Protein AF-A0A842Y4G4-F1 (afdb_monomer_lite)

Foldseek 3Di:
DPPPWDKDKFADQDALVVVVVVVVVVAPWDWDDDPHFIKIWGDDPVPFIWIWGDPDGRIIMITRDPVSVNQVVCCVVVVDPDDDDDQVVVQVPDDDAPDKDKDFDDPVNLVVQCVVPPDPAHSPLSNQFGMKIWGWHDDPQKIKIKIKTAGPWQVSLVSVLVVVVVVLVVVLVPFPDVLLNVQSVQWDWDGDIRMIMTMGIGGPVSVVVNVVRVCVVDPD

Secondary structure (DSSP, 8-state):
------EEEEESSS-HHHHHHHHHHHS-EEEEEETTEEEEEE--TTS---EEEEEETTEEEEESSHHHHHHHHHHHHTSSPPP-SHHHHHHHHSPP-SEEEEEE--HHHHHHHHHT--SS---GGGGGEEEEEEEEEEETTEEEEEEEEEESSHHHHHHHHHHHHHHHHHHHHH---HHHHHHHHT-EEEE-SSEEEEEEEE-HHHHHHHHHHHHHHS--

Radius of gyration: 21.44 Å; chains: 1; bounding box: 48×37×58 Å

Sequence (220 aa):
SIDQHSGYFIIGSFDSNALINKAIEDGNFEKARYQGYEYYLETSSFGSSQAIMEIDDGLVLLATSASVIEDVIDIQKGDKNSHSGELMDKYNALDSGIVKIAFEVPANVKEDIENSNSGPYNFESVNEIEIITYLFQKKSSAMTNTVNVYTSDSASAEDIADVIDGFLKIYKGMIPDENAKETIDKITIEQKGSTVTIKSSSTVQQIKDMSNSFSQMMPY

pLDDT: mean 86.21, std 10.83, range [36.25, 98.19]

Structure (mmCIF, N/CA/C/O backbone):
data_AF-A0A842Y4G4-F1
#
_entry.id   AF-A0A842Y4G4-F1
#
loop_
_atom_site.group_PDB
_atom_site.id
_atom_site.type_symbol
_atom_site.label_atom_id
_atom_site.label_alt_id
_atom_site.label_comp_id
_atom_site.label_asym_id
_atom_site.label_entity_id
_atom_site.label_seq_id
_atom_site.pdbx_PDB_ins_code
_atom_site.Cartn_x
_atom_site.Cartn_y
_atom_site.Cartn_z
_atom_site.occupancy
_atom_site.B_iso_or_equiv
_atom_site.auth_seq_id
_atom_site.auth_comp_id
_atom_site.auth_asym_id
_atom_site.auth_atom_id
_atom_site.pdbx_PDB_model_num
ATOM 1 N N . SER A 1 1 ? 22.062 -9.844 3.956 1.00 36.25 1 SER A N 1
ATOM 2 C CA . SER A 1 1 ? 21.956 -8.683 3.060 1.00 36.25 1 SER A CA 1
ATOM 3 C C . SER A 1 1 ? 20.859 -9.014 2.081 1.00 36.25 1 SER A C 1
ATOM 5 O O . SER A 1 1 ? 21.033 -9.972 1.342 1.00 36.25 1 SER A O 1
ATOM 7 N N . ILE A 1 2 ? 19.700 -8.364 2.164 1.00 36.75 2 ILE A N 1
ATOM 8 C CA . ILE A 1 2 ? 18.744 -8.422 1.055 1.00 36.75 2 ILE A CA 1
ATOM 9 C C . ILE A 1 2 ? 19.398 -7.560 -0.019 1.00 36.75 2 ILE A C 1
ATOM 11 O O . ILE A 1 2 ? 19.579 -6.364 0.212 1.00 36.75 2 ILE A O 1
ATOM 15 N N . ASP A 1 3 ? 19.842 -8.157 -1.123 1.00 47.91 3 ASP A N 1
ATOM 16 C CA . ASP A 1 3 ? 20.207 -7.371 -2.298 1.00 47.91 3 ASP A CA 1
ATOM 17 C C . ASP A 1 3 ? 18.984 -6.520 -2.638 1.00 47.91 3 ASP A C 1
ATOM 19 O O . ASP A 1 3 ? 17.922 -7.066 -2.937 1.00 47.91 3 ASP A O 1
ATOM 23 N N . GLN A 1 4 ? 19.093 -5.196 -2.493 1.00 56.44 4 GLN A N 1
ATOM 24 C CA . GLN A 1 4 ? 17.984 -4.270 -2.721 1.00 56.44 4 GLN A CA 1
ATOM 25 C C . GLN A 1 4 ? 17.671 -4.203 -4.224 1.00 56.44 4 GLN A C 1
ATOM 27 O O . GLN A 1 4 ? 18.063 -3.275 -4.927 1.00 56.44 4 GLN A O 1
ATOM 32 N N . HIS A 1 5 ? 16.971 -5.223 -4.712 1.00 75.88 5 HIS A N 1
ATOM 33 C CA . HIS A 1 5 ? 16.295 -5.256 -6.000 1.00 75.88 5 HIS A CA 1
ATOM 34 C C . HIS A 1 5 ? 14.900 -4.676 -5.798 1.00 75.88 5 HIS A C 1
ATOM 36 O O . HIS A 1 5 ? 14.012 -5.347 -5.273 1.00 75.88 5 HIS A O 1
ATOM 42 N N . SER A 1 6 ? 14.707 -3.413 -6.162 1.00 83.31 6 SER A N 1
ATOM 43 C CA . SER A 1 6 ? 13.400 -2.771 -6.089 1.00 83.31 6 SER A CA 1
ATOM 44 C C . SER A 1 6 ? 13.147 -1.904 -7.312 1.00 83.31 6 SER A C 1
ATOM 46 O O . SER A 1 6 ? 14.061 -1.427 -7.986 1.00 83.31 6 SER A O 1
ATOM 48 N N . GLY A 1 7 ? 11.867 -1.726 -7.613 1.00 86.31 7 GLY A N 1
ATOM 49 C CA . GLY A 1 7 ? 11.409 -0.870 -8.688 1.00 86.31 7 GLY A CA 1
ATOM 50 C C . GLY A 1 7 ? 10.079 -0.225 -8.335 1.00 86.31 7 GLY A C 1
ATOM 51 O O . GLY A 1 7 ? 9.313 -0.742 -7.522 1.00 86.31 7 GLY A O 1
ATOM 52 N N . TYR A 1 8 ? 9.823 0.919 -8.951 1.00 87.38 8 TYR A N 1
ATOM 53 C CA . TYR A 1 8 ? 8.630 1.726 -8.780 1.00 87.38 8 TYR A CA 1
ATOM 54 C C . TYR A 1 8 ? 8.006 1.957 -10.147 1.00 87.38 8 TYR A C 1
ATOM 56 O O . TYR A 1 8 ? 8.632 2.541 -11.032 1.00 87.38 8 TYR A O 1
ATOM 64 N N . PHE A 1 9 ? 6.758 1.526 -10.301 1.00 88.25 9 PHE A N 1
ATOM 65 C CA . PHE A 1 9 ? 5.948 1.892 -11.452 1.00 88.25 9 PHE A CA 1
ATOM 66 C C . PHE A 1 9 ? 5.266 3.228 -11.172 1.00 88.25 9 PHE A C 1
ATOM 68 O O . PHE A 1 9 ? 4.540 3.379 -10.188 1.00 88.25 9 PHE A O 1
ATOM 75 N N . ILE A 1 10 ? 5.498 4.195 -12.047 1.00 85.12 10 ILE A N 1
ATOM 76 C CA . ILE A 1 10 ? 4.864 5.505 -12.032 1.00 85.12 10 ILE A CA 1
ATOM 77 C C . ILE A 1 10 ? 3.816 5.507 -13.136 1.00 85.12 10 ILE A C 1
ATOM 79 O O . ILE A 1 10 ? 4.150 5.334 -14.306 1.00 85.12 10 ILE A O 1
ATOM 83 N N . ILE A 1 11 ? 2.557 5.704 -12.747 1.00 85.56 11 I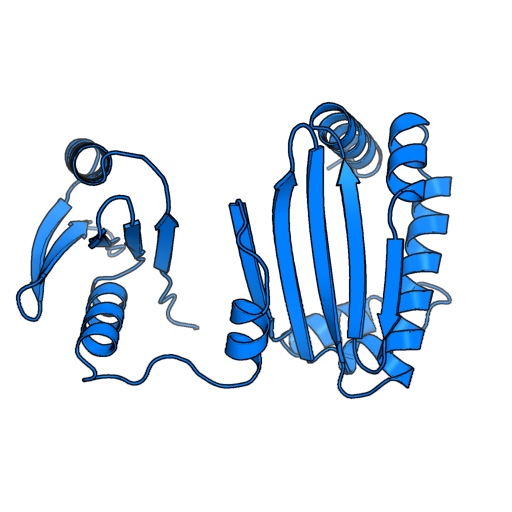LE A N 1
ATOM 84 C CA . ILE A 1 11 ? 1.403 5.721 -13.650 1.00 85.56 11 ILE A CA 1
ATOM 85 C C . ILE A 1 11 ? 0.768 7.106 -13.608 1.00 85.56 11 ILE A C 1
ATOM 87 O O . ILE A 1 11 ? 0.485 7.630 -12.527 1.00 85.56 11 ILE A O 1
ATOM 91 N N . GLY A 1 12 ? 0.501 7.699 -14.766 1.00 82.69 12 GLY A N 1
ATOM 92 C CA . GLY A 1 12 ? -0.186 8.982 -14.840 1.00 82.69 12 GLY A CA 1
ATOM 93 C C . GLY A 1 12 ? -0.505 9.425 -16.260 1.00 82.69 12 GLY A C 1
ATOM 94 O O . GLY A 1 12 ? -0.326 8.691 -17.218 1.00 82.69 12 GLY A O 1
ATOM 95 N N . SER A 1 13 ? -0.998 10.655 -16.386 1.00 86.56 13 SER A N 1
ATOM 96 C CA . SER A 1 13 ? -1.305 11.294 -17.673 1.00 86.56 13 SER A CA 1
ATOM 97 C C . SER A 1 13 ? -0.189 12.249 -18.120 1.00 86.56 13 SER A C 1
ATOM 99 O O . SER A 1 13 ? -0.472 13.328 -18.643 1.00 86.56 13 SER A O 1
ATOM 101 N N . PHE A 1 14 ? 1.059 11.932 -17.780 1.00 87.06 14 PHE A N 1
ATOM 102 C CA . PHE A 1 14 ? 2.230 12.734 -18.129 1.00 87.06 14 PHE A CA 1
ATOM 103 C C . PHE A 1 14 ? 2.869 12.214 -19.418 1.00 87.06 14 PHE A C 1
ATOM 105 O O . PHE A 1 14 ? 2.665 11.069 -19.799 1.00 87.06 14 PHE A O 1
ATOM 112 N N . ASP A 1 15 ? 3.673 13.058 -20.060 1.00 89.62 15 ASP A N 1
ATOM 113 C CA . ASP A 1 15 ? 4.516 12.642 -21.179 1.00 89.62 15 ASP A CA 1
ATOM 114 C C . ASP A 1 15 ? 5.729 11.871 -20.630 1.00 89.62 15 ASP A C 1
ATOM 116 O O . ASP A 1 15 ? 6.638 12.460 -20.032 1.00 89.62 15 ASP A O 1
ATOM 120 N N . SER A 1 16 ? 5.715 10.544 -20.793 1.00 90.31 16 SER A N 1
ATOM 121 C CA . SER A 1 16 ? 6.794 9.648 -20.360 1.00 90.31 16 SER A CA 1
ATOM 122 C C . SER A 1 16 ? 8.147 10.056 -20.942 1.00 90.31 16 SER A C 1
ATOM 124 O O . SER A 1 16 ? 9.149 10.058 -20.227 1.00 90.31 16 SER A O 1
ATOM 126 N N . ASN A 1 17 ? 8.183 10.474 -22.210 1.00 89.06 17 ASN A N 1
ATOM 127 C CA . ASN A 1 17 ? 9.416 10.875 -22.879 1.00 89.06 17 ASN A CA 1
ATOM 128 C C . ASN A 1 17 ? 9.966 12.168 -22.286 1.00 89.06 17 ASN A C 1
ATOM 130 O O . ASN A 1 17 ? 11.166 12.266 -22.043 1.00 89.06 17 ASN A O 1
ATOM 134 N N . ALA A 1 18 ? 9.111 13.151 -22.001 1.00 89.88 18 ALA A N 1
ATOM 135 C CA . ALA A 1 18 ? 9.534 14.371 -21.319 1.00 89.88 18 ALA A CA 1
ATOM 136 C C . ALA A 1 18 ? 10.116 14.083 -19.923 1.00 89.88 18 ALA A C 1
ATOM 138 O O . ALA A 1 18 ? 11.152 14.649 -19.570 1.00 89.88 18 ALA A O 1
ATOM 139 N N . LEU A 1 19 ? 9.492 13.188 -19.148 1.00 86.94 19 LEU A N 1
ATOM 140 C CA . LEU A 1 19 ? 9.982 12.792 -17.823 1.00 86.94 19 LEU A CA 1
ATOM 141 C C . LEU A 1 19 ? 11.351 12.104 -17.908 1.00 86.94 19 LEU A C 1
ATOM 143 O O . LEU A 1 19 ? 12.277 12.473 -17.186 1.00 86.94 19 LEU A O 1
ATOM 147 N N . ILE A 1 20 ? 11.482 11.125 -18.803 1.00 89.25 20 ILE A N 1
ATOM 148 C CA . ILE A 1 20 ? 12.717 10.361 -18.995 1.00 89.25 20 ILE A CA 1
ATOM 149 C C . ILE A 1 20 ? 13.834 11.266 -19.517 1.00 89.25 20 ILE A C 1
ATOM 151 O O . ILE A 1 20 ? 14.929 11.251 -18.965 1.00 89.25 20 ILE A O 1
ATOM 155 N N . ASN A 1 21 ? 13.556 12.108 -20.515 1.00 90.00 21 ASN A N 1
ATOM 156 C CA . ASN A 1 21 ? 14.533 13.066 -21.034 1.00 90.00 21 ASN A CA 1
ATOM 157 C C . ASN A 1 21 ? 15.020 14.007 -19.934 1.00 90.00 21 ASN A C 1
ATOM 159 O O . ASN A 1 21 ? 16.216 14.256 -19.839 1.00 90.00 21 ASN A O 1
ATOM 163 N N . LYS A 1 22 ? 14.122 14.470 -19.056 1.00 87.69 22 LYS A N 1
ATOM 164 C CA . LYS A 1 22 ? 14.514 15.315 -17.929 1.00 87.69 22 LYS A CA 1
ATOM 165 C C . LYS A 1 22 ? 15.427 14.581 -16.941 1.00 87.69 22 LYS A C 1
ATOM 167 O O . LYS A 1 22 ? 16.419 15.152 -16.500 1.00 87.69 22 LYS A O 1
ATOM 172 N N . ALA A 1 23 ? 15.127 13.320 -16.628 1.00 84.12 23 ALA A N 1
ATOM 173 C CA . ALA A 1 23 ? 15.977 12.491 -15.772 1.00 84.12 23 ALA A CA 1
ATOM 174 C C . ALA A 1 23 ? 17.365 12.241 -16.394 1.00 84.12 23 ALA A C 1
ATOM 176 O O . ALA A 1 23 ? 18.371 12.288 -15.692 1.00 84.12 23 ALA A O 1
ATOM 177 N N . ILE A 1 24 ? 17.421 12.031 -17.713 1.00 86.19 24 ILE A N 1
ATOM 178 C CA . ILE A 1 24 ? 18.670 11.860 -18.467 1.00 86.19 24 ILE A CA 1
ATOM 179 C C . ILE A 1 24 ? 19.473 13.163 -18.528 1.00 86.19 24 ILE A C 1
ATOM 181 O O . ILE A 1 24 ? 20.692 13.114 -18.462 1.00 86.19 24 ILE A O 1
ATOM 185 N N . GLU A 1 25 ? 18.828 14.323 -18.663 1.00 84.62 25 GLU A N 1
ATOM 186 C CA . GLU A 1 25 ? 19.519 15.621 -18.666 1.00 84.62 25 GLU A CA 1
ATOM 187 C C . GLU A 1 25 ? 20.169 15.942 -17.315 1.00 84.62 25 GLU A C 1
ATOM 189 O O . GLU A 1 25 ? 21.255 16.519 -17.273 1.00 84.62 25 GLU A O 1
ATOM 194 N N . ASP A 1 26 ? 19.500 15.583 -16.216 1.00 81.19 26 ASP A N 1
ATOM 195 C CA . ASP A 1 26 ? 19.952 15.889 -14.857 1.00 81.19 26 ASP A CA 1
ATOM 196 C C . ASP A 1 26 ? 20.937 14.843 -14.296 1.00 81.19 26 ASP A C 1
ATOM 198 O O . ASP A 1 26 ? 21.602 15.104 -13.290 1.00 81.19 26 ASP A O 1
ATOM 202 N N . GLY A 1 27 ? 21.042 13.670 -14.930 1.00 75.56 27 GLY A N 1
ATOM 203 C CA . GLY A 1 27 ? 21.867 12.545 -14.488 1.00 75.56 27 GLY A CA 1
ATOM 204 C C . GLY A 1 27 ? 22.844 12.038 -15.550 1.00 75.56 27 GLY A C 1
ATOM 205 O O . GLY A 1 27 ? 22.797 12.412 -16.715 1.00 75.56 27 GLY A O 1
ATOM 206 N N . ASN A 1 28 ? 23.745 11.137 -15.158 1.00 85.06 28 ASN A N 1
ATOM 207 C CA . ASN A 1 28 ? 24.621 10.450 -16.109 1.00 85.06 28 ASN A CA 1
ATOM 208 C C . ASN A 1 28 ? 23.966 9.134 -16.522 1.00 85.06 28 ASN A C 1
ATOM 210 O O . ASN A 1 28 ? 24.231 8.101 -15.918 1.00 85.06 28 ASN A O 1
ATOM 214 N N . PHE A 1 29 ? 23.085 9.173 -17.519 1.00 89.88 29 PHE A N 1
ATOM 215 C CA . PHE A 1 29 ? 22.416 7.978 -18.028 1.00 89.88 29 PHE A CA 1
ATOM 216 C C . PHE A 1 29 ? 22.964 7.556 -19.390 1.00 89.88 29 PHE A C 1
ATOM 218 O O . PHE A 1 29 ? 23.125 8.370 -20.299 1.00 89.88 29 PHE A O 1
ATOM 225 N N . GLU A 1 30 ? 23.179 6.255 -19.558 1.00 89.88 30 GLU A N 1
ATOM 226 C CA . GLU A 1 30 ? 23.502 5.637 -20.838 1.00 89.88 30 GLU A CA 1
ATOM 227 C C . GLU A 1 30 ? 22.339 4.781 -21.333 1.00 89.88 30 GLU A C 1
ATOM 229 O O . GLU A 1 30 ? 21.664 4.092 -20.567 1.00 89.88 30 GLU A O 1
ATOM 234 N N . LYS A 1 31 ? 22.097 4.820 -22.646 1.00 92.56 31 LYS A N 1
ATOM 235 C CA . LYS A 1 31 ? 21.071 3.990 -23.277 1.00 92.56 31 LYS A CA 1
ATOM 236 C C . LYS A 1 31 ? 21.552 2.541 -23.358 1.00 92.56 31 LYS A C 1
ATOM 238 O O . LYS A 1 31 ? 22.605 2.263 -23.929 1.00 92.56 31 LYS A O 1
ATOM 243 N N . ALA A 1 32 ? 20.724 1.626 -22.879 1.00 93.38 32 ALA A N 1
ATOM 244 C CA . ALA A 1 32 ? 20.912 0.188 -22.949 1.00 93.38 32 ALA A CA 1
ATOM 245 C C . ALA A 1 32 ? 19.720 -0.483 -23.650 1.00 93.38 32 ALA A C 1
ATOM 247 O O . ALA A 1 32 ? 18.682 0.134 -23.912 1.00 93.38 32 ALA A O 1
ATOM 248 N N . ARG A 1 33 ? 19.896 -1.755 -24.019 1.00 95.12 33 ARG A N 1
ATOM 249 C CA . ARG A 1 33 ? 18.874 -2.555 -24.697 1.00 95.12 33 ARG A CA 1
ATOM 250 C C . ARG A 1 33 ? 18.858 -3.979 -24.172 1.00 95.12 33 ARG A C 1
ATOM 252 O O . ARG A 1 33 ? 19.913 -4.596 -24.063 1.00 95.12 33 ARG A O 1
ATOM 259 N N . TYR A 1 34 ? 17.661 -4.514 -23.965 1.00 95.25 34 TYR A N 1
ATOM 260 C CA . TYR A 1 34 ? 17.440 -5.905 -23.579 1.00 95.25 34 TYR A CA 1
ATOM 261 C C . TYR A 1 34 ? 16.177 -6.442 -24.263 1.00 95.25 34 TYR A C 1
ATOM 263 O O . TYR A 1 34 ? 15.144 -5.778 -24.264 1.00 95.25 34 TYR A O 1
ATOM 271 N N . GLN A 1 35 ? 16.270 -7.606 -24.919 1.00 92.81 35 GLN A N 1
ATOM 272 C CA . GLN A 1 35 ? 15.147 -8.273 -25.615 1.00 92.81 35 GLN A CA 1
ATOM 273 C C . GLN A 1 35 ? 14.326 -7.364 -26.567 1.00 92.81 35 GLN A C 1
ATOM 275 O O . GLN A 1 35 ? 13.125 -7.554 -26.771 1.00 92.81 35 GLN A O 1
ATOM 280 N N . GLY A 1 36 ? 14.975 -6.361 -27.172 1.00 91.94 36 GLY A N 1
ATOM 281 C CA . GLY A 1 36 ? 14.343 -5.396 -28.081 1.00 91.94 36 GLY A CA 1
ATOM 282 C C . GLY A 1 36 ? 13.705 -4.173 -27.411 1.00 91.94 36 GLY A C 1
ATOM 283 O O . GLY A 1 36 ? 13.249 -3.287 -28.130 1.00 91.94 36 GLY A O 1
ATOM 284 N N . TYR A 1 37 ? 13.718 -4.086 -26.080 1.00 93.31 37 TYR A N 1
ATOM 285 C CA . TYR A 1 37 ? 13.325 -2.893 -25.329 1.00 93.31 37 TYR A CA 1
ATOM 286 C C . TYR A 1 37 ? 14.530 -1.997 -25.062 1.00 93.31 37 TYR A C 1
ATOM 288 O O . TYR A 1 37 ? 15.650 -2.481 -24.876 1.00 93.31 37 TYR A O 1
ATOM 296 N N . GLU A 1 38 ? 14.296 -0.687 -25.049 1.00 94.69 38 GLU A N 1
ATOM 297 C CA . GLU A 1 38 ? 15.286 0.313 -24.653 1.00 94.69 38 GLU A CA 1
ATOM 298 C C . GLU A 1 38 ? 15.034 0.745 -23.207 1.00 94.69 38 GLU A C 1
ATOM 300 O O . GLU A 1 38 ? 13.892 0.948 -22.804 1.00 94.69 38 GLU A O 1
ATOM 305 N N . TYR A 1 39 ? 16.106 0.927 -22.445 1.00 94.25 39 TYR A N 1
ATOM 306 C CA . TYR A 1 39 ? 16.066 1.530 -21.115 1.00 94.25 39 TYR A CA 1
ATOM 307 C C . TYR A 1 39 ? 17.323 2.375 -20.901 1.00 94.25 39 TYR A C 1
ATOM 309 O O . TYR A 1 39 ? 18.270 2.322 -21.68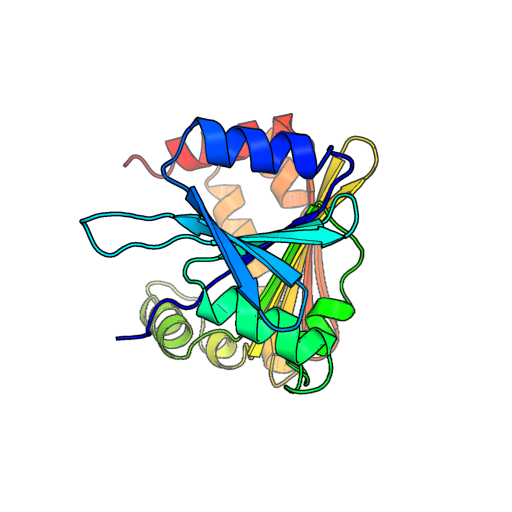9 1.00 94.25 39 TYR A O 1
ATOM 317 N N . TYR A 1 40 ? 17.329 3.176 -19.847 1.00 93.94 40 TYR A N 1
ATOM 318 C CA . TYR A 1 40 ? 18.424 4.073 -19.506 1.00 93.94 40 TYR A CA 1
ATOM 319 C C . TYR A 1 40 ? 19.017 3.655 -18.170 1.00 93.94 40 TYR A C 1
ATOM 321 O O . TYR A 1 40 ? 18.279 3.484 -17.205 1.00 93.94 40 TYR A O 1
ATOM 329 N N . LEU A 1 41 ? 20.334 3.480 -18.113 1.00 91.50 41 LEU A N 1
ATOM 330 C CA . LEU A 1 41 ? 21.062 3.058 -16.922 1.00 91.50 41 LEU A CA 1
ATOM 331 C C . LEU A 1 41 ? 21.959 4.192 -16.439 1.00 91.50 41 LEU A C 1
ATOM 333 O O . LEU A 1 41 ? 22.763 4.719 -17.205 1.00 91.50 41 LEU A O 1
ATOM 337 N N . GLU A 1 42 ? 21.841 4.546 -15.168 1.00 88.38 42 GLU A N 1
ATOM 338 C CA . GLU A 1 42 ? 22.718 5.505 -14.523 1.00 88.38 42 GLU A CA 1
ATOM 339 C C . GLU A 1 42 ? 24.125 4.911 -14.404 1.00 88.38 42 GLU A C 1
ATOM 341 O O . GLU A 1 42 ? 24.349 3.854 -13.796 1.00 88.38 42 GLU A O 1
ATOM 346 N N . THR A 1 43 ? 25.094 5.615 -14.973 1.00 79.69 43 THR A N 1
ATOM 347 C CA . THR A 1 43 ? 26.509 5.314 -14.836 1.00 79.69 43 THR A CA 1
ATOM 348 C C . THR A 1 43 ? 27.075 6.146 -13.691 1.00 79.69 43 THR A C 1
ATOM 350 O O . THR A 1 43 ? 27.344 7.342 -13.809 1.00 79.69 43 THR A O 1
ATOM 353 N N . SER A 1 44 ? 27.265 5.505 -12.535 1.00 70.38 44 SER A N 1
ATOM 354 C CA . SER A 1 44 ? 27.945 6.125 -11.399 1.00 70.38 44 SER A CA 1
ATOM 355 C C . SER A 1 44 ? 29.268 5.424 -11.101 1.00 70.38 44 SER A C 1
ATOM 357 O O . SER A 1 44 ? 29.360 4.199 -11.036 1.00 70.38 44 SER A O 1
ATOM 359 N N . SER A 1 45 ? 30.313 6.214 -10.847 1.00 59.69 45 SER A N 1
ATOM 360 C CA . SER A 1 45 ? 31.620 5.705 -10.399 1.00 59.69 45 SER A CA 1
ATOM 361 C C . SER A 1 45 ? 31.573 5.062 -9.005 1.00 59.69 45 SER A C 1
ATOM 363 O O . SER A 1 45 ? 32.569 4.497 -8.559 1.00 59.69 45 SER A O 1
ATOM 365 N N . PHE A 1 46 ? 30.441 5.181 -8.303 1.00 57.19 46 PHE A N 1
ATOM 366 C CA . PHE A 1 46 ? 30.247 4.760 -6.915 1.00 57.19 46 PHE A CA 1
ATOM 367 C C . PHE A 1 46 ? 29.348 3.520 -6.769 1.00 57.19 46 PHE A C 1
ATOM 369 O O . PHE A 1 46 ? 29.081 3.102 -5.647 1.00 57.19 46 PHE A O 1
ATOM 376 N N . GLY A 1 47 ? 28.937 2.893 -7.880 1.00 56.12 47 GLY A N 1
ATOM 377 C CA . GLY A 1 47 ? 28.327 1.557 -7.886 1.00 56.12 47 GLY A CA 1
ATOM 378 C C . GLY A 1 47 ? 26.814 1.502 -7.662 1.00 56.12 47 GLY A C 1
ATOM 379 O O . GLY A 1 47 ? 26.256 0.409 -7.667 1.00 56.12 47 GLY A O 1
ATOM 380 N N . SER A 1 48 ? 26.139 2.642 -7.508 1.00 60.00 48 SER A N 1
ATOM 381 C CA . SER A 1 48 ? 24.673 2.710 -7.544 1.00 60.00 48 SER A CA 1
ATOM 382 C C . SER A 1 48 ? 24.236 2.977 -8.983 1.00 60.00 48 SER A C 1
ATOM 384 O O . SER A 1 48 ? 24.530 4.050 -9.506 1.00 60.00 48 SER A O 1
ATOM 386 N N . SER A 1 49 ? 23.583 2.014 -9.631 1.00 75.25 49 SER A N 1
ATOM 387 C CA . SER A 1 49 ? 23.101 2.156 -11.010 1.00 75.25 49 SER A CA 1
ATOM 388 C C . SER A 1 49 ? 21.583 2.094 -11.038 1.00 75.25 49 SER A C 1
ATOM 390 O O . SER A 1 49 ? 21.009 1.012 -11.113 1.00 75.25 49 SER A O 1
ATOM 392 N N . GLN A 1 50 ? 20.927 3.251 -10.972 1.00 87.50 50 GLN A N 1
ATOM 393 C CA . GLN A 1 50 ? 19.485 3.335 -11.192 1.00 87.50 50 GLN A CA 1
ATOM 394 C C . GLN A 1 50 ? 19.163 3.065 -12.662 1.00 87.50 50 GLN A C 1
ATOM 396 O O . GLN A 1 50 ? 19.960 3.377 -13.541 1.00 87.50 50 GLN A O 1
ATOM 401 N N . ALA A 1 51 ? 17.996 2.506 -12.953 1.00 91.75 51 ALA A N 1
ATOM 402 C CA . ALA A 1 51 ? 17.546 2.279 -14.317 1.00 91.75 51 ALA A CA 1
ATOM 403 C C . ALA A 1 51 ? 16.141 2.843 -14.534 1.00 91.75 51 ALA A C 1
ATOM 405 O O . ALA A 1 51 ? 15.317 2.848 -13.622 1.00 91.75 51 ALA A O 1
ATOM 406 N N . ILE A 1 52 ? 15.872 3.332 -15.741 1.00 93.94 52 ILE A N 1
ATOM 407 C CA . ILE A 1 52 ? 14.595 3.940 -16.116 1.00 93.94 52 ILE A CA 1
ATOM 408 C C . ILE A 1 52 ? 14.136 3.362 -17.450 1.00 93.94 52 ILE A C 1
ATOM 410 O O . ILE A 1 52 ? 14.900 3.342 -18.416 1.00 93.94 52 ILE A O 1
ATOM 414 N N . MET A 1 53 ? 12.882 2.924 -17.523 1.00 94.44 53 MET A N 1
ATOM 415 C CA . MET A 1 53 ? 12.270 2.401 -18.743 1.00 94.44 53 MET A CA 1
ATOM 416 C C . MET A 1 53 ? 10.841 2.920 -18.896 1.00 94.44 53 MET A C 1
ATOM 418 O O . MET A 1 53 ? 10.060 2.886 -17.947 1.00 94.44 53 MET A O 1
ATOM 422 N N . GLU A 1 54 ? 10.483 3.354 -20.102 1.00 94.00 54 GLU A N 1
ATOM 423 C CA . GLU A 1 54 ? 9.079 3.492 -20.488 1.00 94.00 54 GLU A CA 1
ATOM 424 C C . GLU A 1 54 ? 8.531 2.108 -20.839 1.00 94.00 54 GLU A C 1
ATOM 426 O O . GLU A 1 54 ? 9.101 1.398 -21.669 1.00 94.00 54 GLU A O 1
ATOM 431 N N . ILE A 1 55 ? 7.441 1.717 -20.188 1.00 89.88 55 ILE A N 1
ATOM 432 C CA . ILE A 1 55 ? 6.779 0.433 -20.442 1.00 89.88 55 ILE A CA 1
ATOM 433 C C . ILE A 1 55 ? 5.590 0.632 -21.377 1.00 89.88 55 ILE A C 1
ATOM 435 O O . ILE A 1 55 ? 5.373 -0.190 -22.266 1.00 89.88 55 ILE A O 1
ATOM 439 N N . ASP A 1 56 ? 4.837 1.713 -21.168 1.00 88.00 56 ASP A N 1
ATOM 440 C CA . ASP A 1 56 ? 3.712 2.141 -21.999 1.00 88.00 56 ASP A CA 1
ATOM 441 C C . ASP A 1 56 ? 3.505 3.663 -21.851 1.00 88.00 56 ASP A C 1
ATOM 443 O O . ASP A 1 56 ? 4.131 4.302 -20.997 1.00 88.00 56 ASP A O 1
ATOM 447 N N . ASP A 1 57 ? 2.609 4.243 -22.650 1.00 87.50 57 ASP A N 1
ATOM 448 C CA . ASP A 1 57 ? 2.249 5.661 -22.559 1.00 87.50 57 ASP A CA 1
ATOM 449 C C . ASP A 1 57 ? 1.708 5.992 -21.156 1.00 87.50 57 ASP A C 1
ATOM 451 O O . ASP A 1 57 ? 0.732 5.407 -20.679 1.00 87.50 57 ASP A O 1
ATOM 455 N N . GLY A 1 58 ? 2.383 6.911 -20.461 1.00 86.81 58 GLY A N 1
ATOM 456 C CA . GLY A 1 58 ? 2.081 7.263 -19.073 1.00 86.81 58 GLY A CA 1
ATOM 457 C C . GLY A 1 58 ? 2.468 6.210 -18.021 1.00 86.81 58 GLY A C 1
ATOM 458 O O . GLY A 1 58 ? 2.067 6.359 -16.863 1.00 86.81 58 GLY A O 1
ATOM 459 N N . LEU A 1 59 ? 3.232 5.168 -18.383 1.00 90.25 59 LEU A N 1
ATOM 460 C CA . LEU A 1 59 ? 3.751 4.133 -17.480 1.00 90.25 59 LEU A CA 1
ATOM 461 C C . LEU A 1 59 ? 5.282 4.034 -17.568 1.00 90.25 59 LEU A C 1
ATOM 463 O O . LEU A 1 59 ? 5.849 3.503 -18.525 1.00 90.25 59 LEU A O 1
ATOM 467 N N . VAL A 1 60 ? 5.953 4.476 -16.505 1.00 93.19 60 VAL A N 1
ATOM 468 C CA . VAL A 1 60 ? 7.418 4.466 -16.390 1.00 93.19 60 VAL A CA 1
ATOM 469 C C . VAL A 1 60 ? 7.846 3.606 -15.206 1.00 93.19 60 VAL A C 1
ATOM 471 O O . VAL A 1 60 ? 7.267 3.696 -14.126 1.00 93.19 60 VAL A O 1
ATOM 474 N N . LEU A 1 61 ? 8.880 2.793 -15.389 1.00 93.44 61 LEU A N 1
ATOM 475 C CA . LEU A 1 61 ? 9.537 2.032 -14.333 1.00 93.44 61 LEU A CA 1
ATOM 476 C C . LEU A 1 61 ? 10.854 2.704 -13.945 1.00 93.44 61 LEU A C 1
ATOM 478 O O . LEU A 1 61 ? 11.732 2.877 -14.788 1.00 93.44 61 LEU A O 1
ATOM 482 N N . LEU A 1 62 ? 10.987 3.044 -12.663 1.00 91.81 62 LEU A N 1
ATOM 483 C CA . LEU A 1 62 ? 12.249 3.419 -12.026 1.00 91.81 62 LEU A CA 1
ATOM 484 C C . LEU A 1 62 ? 12.759 2.236 -11.211 1.00 91.81 62 LEU A C 1
ATOM 486 O O . LEU A 1 62 ? 12.033 1.727 -10.365 1.00 91.81 62 LEU A O 1
ATOM 490 N N . ALA A 1 63 ? 13.994 1.812 -11.418 1.00 91.25 63 ALA A N 1
ATOM 491 C CA . ALA A 1 63 ? 14.563 0.626 -10.798 1.00 91.25 63 ALA A CA 1
ATOM 492 C C . ALA A 1 63 ? 15.917 0.912 -10.147 1.00 91.25 63 ALA A C 1
ATOM 494 O O . ALA A 1 63 ? 16.657 1.793 -10.580 1.00 91.25 63 ALA A O 1
ATOM 495 N N . THR A 1 64 ? 16.267 0.139 -9.121 1.00 89.12 64 THR A N 1
ATOM 496 C CA . THR A 1 64 ? 17.575 0.225 -8.451 1.00 89.12 64 THR A CA 1
ATOM 497 C C . THR A 1 64 ? 18.707 -0.460 -9.216 1.00 89.12 64 THR A C 1
ATOM 499 O O . THR A 1 64 ? 19.860 -0.354 -8.800 1.00 89.12 64 THR A O 1
ATOM 502 N N . SER A 1 65 ? 18.392 -1.168 -10.305 1.00 89.00 65 SER A N 1
ATOM 503 C CA . SER A 1 65 ? 19.353 -1.874 -11.153 1.00 89.00 65 SER A CA 1
ATOM 504 C C . SER A 1 65 ? 18.775 -2.193 -12.535 1.00 89.00 65 SER A C 1
ATOM 506 O O . SER A 1 65 ? 17.558 -2.224 -12.733 1.00 89.00 65 SER A O 1
ATOM 508 N N . ALA A 1 66 ? 19.657 -2.516 -13.487 1.00 90.06 66 ALA A N 1
ATOM 509 C CA . ALA A 1 66 ? 19.260 -3.072 -14.782 1.00 90.06 66 ALA A CA 1
ATOM 510 C C . ALA A 1 66 ? 18.519 -4.415 -14.646 1.00 90.06 66 ALA A C 1
ATOM 512 O O . ALA A 1 66 ? 17.548 -4.643 -15.358 1.00 90.06 66 ALA A O 1
ATOM 513 N N . SER A 1 67 ? 18.916 -5.270 -13.695 1.00 90.62 67 SER A N 1
ATOM 514 C CA . SER A 1 67 ? 18.302 -6.592 -13.496 1.00 90.62 67 SER A CA 1
ATOM 515 C C . SER A 1 67 ? 16.805 -6.526 -13.183 1.00 90.62 67 SER A C 1
ATOM 517 O O . SER A 1 67 ? 16.056 -7.401 -13.598 1.00 90.62 67 SER A O 1
ATOM 519 N N . VAL A 1 68 ? 16.336 -5.475 -12.502 1.00 91.06 68 VAL A N 1
ATOM 520 C CA . VAL A 1 68 ? 14.897 -5.270 -12.255 1.00 91.06 68 VAL A CA 1
ATOM 521 C C . VAL A 1 68 ? 14.147 -4.945 -13.553 1.00 91.06 68 VAL A C 1
ATOM 523 O O . VAL A 1 68 ? 13.021 -5.399 -13.737 1.00 91.06 68 VAL A O 1
ATOM 526 N N . ILE A 1 69 ? 14.759 -4.182 -14.466 1.00 92.56 69 ILE A N 1
ATOM 527 C CA . ILE A 1 69 ? 14.178 -3.889 -15.785 1.00 92.56 69 ILE A CA 1
ATOM 528 C C . ILE A 1 69 ? 14.095 -5.172 -16.619 1.00 92.56 69 ILE A C 1
ATOM 530 O O . ILE A 1 69 ? 13.051 -5.468 -17.197 1.00 92.56 69 ILE A O 1
ATOM 534 N N . GLU A 1 70 ? 15.182 -5.942 -16.649 1.00 93.00 70 GLU A N 1
ATOM 535 C CA . GLU A 1 70 ? 15.264 -7.221 -17.363 1.00 93.00 70 GLU A CA 1
ATOM 536 C C . GLU A 1 70 ? 14.212 -8.211 -16.850 1.00 93.00 70 GLU A C 1
ATOM 538 O O . GLU A 1 70 ? 13.477 -8.785 -17.649 1.00 93.00 70 GLU A O 1
ATOM 543 N N . ASP A 1 71 ? 14.041 -8.312 -15.530 1.00 91.81 71 ASP A N 1
ATOM 544 C CA . ASP A 1 71 ? 13.007 -9.137 -14.904 1.00 91.81 71 ASP A CA 1
ATOM 545 C C . ASP A 1 71 ? 11.587 -8.749 -15.343 1.00 91.81 71 ASP A C 1
ATOM 547 O O . ASP A 1 71 ? 10.756 -9.619 -15.612 1.00 91.81 71 ASP A O 1
ATOM 551 N N . VAL A 1 72 ? 11.286 -7.449 -15.421 1.00 91.25 72 VAL A N 1
ATOM 552 C CA . VAL A 1 72 ? 9.974 -6.960 -15.876 1.00 91.25 72 VAL A CA 1
ATOM 553 C C . VAL A 1 72 ? 9.754 -7.280 -17.354 1.00 91.25 72 VAL A C 1
ATOM 555 O O . VAL A 1 72 ? 8.654 -7.691 -17.731 1.00 91.25 72 VAL A O 1
ATOM 558 N N . ILE A 1 73 ? 10.794 -7.156 -18.180 1.00 93.00 73 ILE A N 1
ATOM 559 C CA . ILE A 1 73 ? 10.749 -7.524 -19.598 1.00 93.00 73 ILE A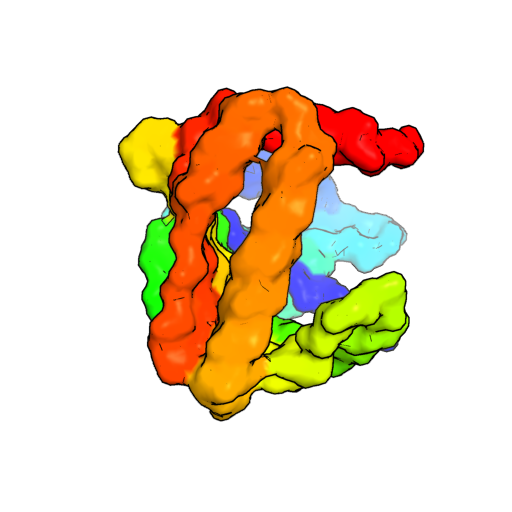 CA 1
ATOM 560 C C . ILE A 1 73 ? 10.528 -9.032 -19.766 1.00 93.00 73 ILE A C 1
ATOM 562 O O . ILE A 1 73 ? 9.659 -9.431 -20.544 1.00 93.00 73 ILE A O 1
ATOM 566 N N . ASP A 1 74 ? 11.259 -9.866 -19.026 1.00 93.56 74 ASP A N 1
ATOM 567 C CA . ASP A 1 74 ? 11.114 -11.322 -19.074 1.00 93.56 74 ASP A CA 1
ATOM 568 C C . ASP A 1 74 ? 9.700 -11.744 -18.642 1.00 93.56 74 ASP A C 1
ATOM 570 O O . ASP A 1 74 ? 9.094 -12.616 -19.267 1.00 93.56 74 ASP A O 1
ATOM 574 N N . ILE A 1 75 ? 9.116 -11.084 -17.631 1.00 90.62 75 ILE A N 1
ATOM 575 C CA . ILE A 1 75 ? 7.711 -11.297 -17.245 1.00 90.62 75 ILE A CA 1
ATOM 576 C C . ILE A 1 75 ? 6.762 -10.897 -18.382 1.00 90.62 75 ILE A C 1
ATOM 578 O O . ILE A 1 75 ? 5.855 -11.656 -18.723 1.00 90.62 75 ILE A O 1
ATOM 582 N N . GLN A 1 76 ? 6.967 -9.733 -19.005 1.00 88.31 76 GLN A N 1
ATOM 583 C CA . GLN A 1 76 ? 6.122 -9.254 -20.104 1.00 88.31 76 GLN A CA 1
ATOM 584 C C . GLN A 1 76 ? 6.183 -10.171 -21.336 1.00 88.31 76 GLN A C 1
ATOM 586 O O . GLN A 1 76 ? 5.186 -10.328 -22.044 1.00 88.31 76 GLN A O 1
ATOM 591 N N . LYS A 1 77 ? 7.340 -10.787 -21.599 1.00 90.31 77 LYS A N 1
ATOM 592 C CA . LYS A 1 77 ? 7.542 -11.748 -22.693 1.00 90.31 77 LYS A CA 1
ATOM 593 C C . LYS A 1 77 ? 7.049 -13.158 -22.371 1.00 90.31 77 LYS A C 1
ATOM 595 O O . LYS A 1 77 ? 6.882 -13.950 -23.295 1.00 90.31 77 LYS A O 1
ATOM 600 N N . GLY A 1 78 ? 6.764 -13.449 -21.102 1.00 89.75 78 GLY A N 1
ATOM 601 C CA . GLY A 1 78 ? 6.404 -14.786 -20.633 1.00 89.75 78 GLY A CA 1
ATOM 602 C C . GLY A 1 78 ? 7.607 -15.713 -20.432 1.00 89.75 78 GLY A C 1
ATOM 603 O O . GLY A 1 78 ? 7.417 -16.916 -20.265 1.00 89.75 78 GLY A O 1
ATOM 604 N N . ASP A 1 79 ? 8.824 -15.165 -20.429 1.00 91.75 79 ASP A N 1
ATOM 605 C CA . ASP A 1 79 ? 10.073 -15.885 -20.161 1.00 91.75 79 ASP A CA 1
ATOM 606 C C . ASP A 1 79 ? 10.302 -16.079 -18.648 1.00 91.75 79 ASP A C 1
ATOM 608 O O . ASP A 1 79 ? 11.001 -17.004 -18.226 1.00 91.75 79 ASP A O 1
ATOM 612 N N . LYS A 1 80 ? 9.656 -15.250 -17.817 1.00 89.12 80 LYS A N 1
ATOM 613 C CA . LYS A 1 80 ? 9.613 -15.369 -16.354 1.00 89.12 80 LYS A CA 1
ATOM 614 C C . LYS A 1 80 ? 8.169 -15.322 -15.855 1.00 89.12 80 LYS A C 1
ATOM 616 O O . LYS A 1 80 ? 7.323 -14.617 -16.397 1.00 89.12 80 LYS A O 1
ATOM 621 N N . ASN A 1 81 ? 7.875 -16.070 -14.794 1.00 84.50 81 ASN A N 1
ATOM 622 C CA . ASN A 1 81 ? 6.551 -16.031 -14.175 1.00 84.50 81 ASN A CA 1
ATOM 623 C C . ASN A 1 81 ? 6.366 -14.724 -13.399 1.00 84.50 81 ASN A C 1
ATOM 625 O O . ASN A 1 81 ? 7.226 -14.350 -12.599 1.00 84.50 81 ASN A O 1
ATOM 629 N N . SER A 1 82 ? 5.218 -14.071 -13.581 1.00 83.06 82 SER A N 1
ATOM 630 C CA . SER A 1 82 ? 4.801 -12.995 -12.688 1.00 83.06 82 SER A CA 1
ATOM 631 C C . SER A 1 82 ? 4.568 -13.532 -11.275 1.00 83.06 82 SER A C 1
ATOM 633 O O . SER A 1 82 ? 4.219 -14.703 -11.082 1.00 83.06 82 SER A O 1
ATOM 635 N N . HIS A 1 83 ? 4.678 -12.655 -10.277 1.00 78.94 83 HIS A N 1
ATOM 636 C CA . HIS A 1 83 ? 4.165 -12.976 -8.950 1.00 78.94 83 HIS A CA 1
ATOM 637 C C . HIS A 1 83 ? 2.670 -13.318 -9.037 1.00 78.94 83 HIS A C 1
ATOM 639 O O . HIS A 1 83 ? 1.905 -12.686 -9.766 1.00 78.94 83 HIS A O 1
ATOM 645 N N . SER A 1 84 ? 2.277 -14.361 -8.315 1.00 79.50 84 SER A N 1
ATOM 646 C CA . SER A 1 84 ? 0.915 -14.884 -8.229 1.00 79.50 84 SER A CA 1
ATOM 647 C C . SER A 1 84 ? 0.668 -15.394 -6.810 1.00 79.50 84 SER A C 1
ATOM 649 O O . SER A 1 84 ? 1.604 -15.474 -6.012 1.00 79.50 84 SER A O 1
ATOM 651 N N . GLY A 1 85 ? -0.583 -15.717 -6.491 1.00 88.44 85 GLY A N 1
ATOM 652 C CA . GLY A 1 85 ? -0.989 -16.153 -5.160 1.00 88.44 85 GLY A CA 1
ATOM 653 C C . GLY A 1 85 ? -1.678 -15.050 -4.371 1.00 88.44 85 GLY A C 1
ATOM 654 O O . GLY A 1 85 ? -1.977 -13.972 -4.890 1.00 88.44 85 GLY A O 1
ATOM 655 N N . GLU A 1 86 ? -1.925 -15.337 -3.097 1.00 90.88 86 GLU A N 1
ATOM 656 C CA . GLU A 1 86 ? -2.897 -14.589 -2.308 1.00 90.88 86 GLU A CA 1
ATOM 657 C C . GLU A 1 86 ? -2.568 -13.098 -2.177 1.00 90.88 86 GLU A C 1
ATOM 659 O O . GLU A 1 86 ? -3.458 -12.267 -2.351 1.00 90.88 86 GLU A O 1
ATOM 664 N N . LEU A 1 87 ? -1.299 -12.735 -1.961 1.00 91.00 87 LEU A N 1
ATOM 665 C CA . LEU A 1 87 ? -0.874 -11.334 -1.894 1.00 91.00 87 LEU A CA 1
ATOM 666 C C . LEU A 1 87 ? -1.257 -10.551 -3.160 1.00 91.00 87 LEU A C 1
ATOM 668 O O . LEU A 1 87 ? -1.798 -9.443 -3.079 1.00 91.00 87 LEU A O 1
ATOM 672 N N . MET A 1 88 ? -1.000 -11.137 -4.332 1.00 90.19 88 MET A N 1
ATOM 673 C CA . MET A 1 88 ? -1.314 -10.514 -5.616 1.00 90.19 88 MET A CA 1
ATOM 674 C C . MET A 1 88 ? -2.828 -10.474 -5.854 1.00 90.19 88 MET A C 1
ATOM 676 O O . MET A 1 88 ? -3.345 -9.473 -6.350 1.00 90.19 88 MET A O 1
ATOM 680 N N . ASP A 1 89 ? -3.557 -11.507 -5.431 1.00 93.38 89 ASP A N 1
ATOM 681 C CA . ASP A 1 89 ? -5.019 -11.532 -5.495 1.00 93.38 89 ASP A CA 1
ATOM 682 C C . ASP A 1 89 ? -5.633 -10.409 -4.642 1.00 93.38 89 ASP A C 1
ATOM 684 O O . ASP A 1 89 ? -6.501 -9.676 -5.124 1.00 93.38 89 ASP A O 1
ATOM 688 N N . LYS A 1 90 ? -5.144 -10.192 -3.408 1.00 94.88 90 LYS A N 1
ATOM 689 C CA . LYS A 1 90 ? -5.607 -9.077 -2.561 1.00 94.88 90 LYS A CA 1
ATOM 690 C C . LYS A 1 90 ? -5.237 -7.716 -3.150 1.00 94.88 90 LYS A C 1
ATOM 692 O O . LYS A 1 90 ? -6.056 -6.801 -3.108 1.00 94.88 90 LYS A O 1
ATOM 697 N N . TYR A 1 91 ? -4.034 -7.566 -3.712 1.00 93.00 91 TYR A N 1
ATOM 698 C CA . TYR A 1 91 ? -3.617 -6.329 -4.382 1.00 93.00 91 TYR A CA 1
ATOM 699 C C . TYR A 1 91 ? -4.516 -5.993 -5.581 1.00 93.00 91 TYR A C 1
ATOM 701 O O . TYR A 1 91 ? -4.942 -4.845 -5.760 1.00 93.00 91 TYR A O 1
ATOM 709 N N . ASN A 1 92 ? -4.830 -6.995 -6.403 1.00 91.31 92 ASN A N 1
ATOM 710 C CA . ASN A 1 92 ? -5.668 -6.836 -7.588 1.00 91.31 92 ASN A CA 1
ATOM 711 C C . ASN A 1 92 ? -7.141 -6.595 -7.238 1.00 91.31 92 ASN A C 1
ATOM 713 O O . ASN A 1 92 ? -7.823 -5.895 -7.981 1.00 91.31 92 ASN A O 1
ATOM 717 N N . ALA A 1 93 ? -7.612 -7.099 -6.094 1.00 93.81 93 ALA A N 1
ATOM 718 C CA . ALA A 1 93 ? -8.960 -6.840 -5.588 1.00 93.81 93 ALA A CA 1
ATOM 719 C C . ALA A 1 93 ? -9.181 -5.390 -5.110 1.00 93.81 93 ALA A C 1
ATOM 721 O O . ALA A 1 93 ? -10.326 -4.967 -4.964 1.00 93.81 93 ALA A O 1
ATOM 722 N N . LEU A 1 94 ? -8.115 -4.617 -4.864 1.00 93.88 94 LEU A N 1
ATOM 723 C CA . LEU A 1 94 ? -8.237 -3.192 -4.552 1.00 93.88 94 LEU A CA 1
ATOM 724 C C . LEU A 1 94 ? -8.689 -2.397 -5.785 1.00 93.88 94 LEU A C 1
ATOM 726 O O . LEU A 1 94 ? -8.088 -2.510 -6.859 1.00 93.88 94 LEU A O 1
ATOM 730 N N . ASP A 1 95 ? -9.648 -1.491 -5.588 1.00 91.81 95 ASP A N 1
ATOM 731 C CA . ASP A 1 95 ? -10.043 -0.500 -6.593 1.00 91.81 95 ASP A CA 1
ATOM 732 C C . ASP A 1 95 ? -8.844 0.334 -7.093 1.00 91.81 95 ASP A C 1
ATOM 734 O O . ASP A 1 95 ? -7.807 0.459 -6.436 1.00 91.81 95 ASP A O 1
ATOM 738 N N . SER A 1 96 ? -9.000 0.980 -8.251 1.00 87.75 96 SER A N 1
ATOM 739 C CA . SER A 1 96 ? -8.018 1.938 -8.773 1.00 87.75 96 SER A CA 1
ATOM 740 C C . SER A 1 96 ? -7.823 3.115 -7.814 1.00 87.75 96 SER A C 1
ATOM 742 O O . SER A 1 96 ? -8.794 3.727 -7.372 1.00 87.75 96 SER A O 1
ATOM 744 N N . GLY A 1 97 ? -6.579 3.484 -7.518 1.00 86.00 97 GLY A N 1
ATOM 745 C CA . GLY A 1 97 ? -6.274 4.587 -6.609 1.00 86.00 97 GLY A CA 1
ATOM 746 C C . GLY A 1 97 ? -4.975 5.298 -6.937 1.00 86.00 97 GLY A C 1
ATOM 747 O O . GLY A 1 97 ? -4.272 4.923 -7.867 1.00 86.00 97 GLY A O 1
ATOM 748 N N . ILE A 1 98 ? -4.688 6.345 -6.166 1.00 86.56 98 ILE A N 1
ATOM 749 C CA . ILE A 1 98 ? -3.440 7.111 -6.263 1.00 86.56 98 ILE A CA 1
ATOM 750 C C . ILE A 1 98 ? -2.288 6.264 -5.730 1.00 86.56 98 ILE A C 1
ATOM 752 O O . ILE A 1 98 ? -1.219 6.226 -6.325 1.00 86.56 98 ILE A O 1
ATOM 756 N N . VAL A 1 99 ? -2.521 5.583 -4.608 1.00 88.19 99 VAL A N 1
ATOM 757 C CA . VAL A 1 99 ? -1.564 4.650 -4.016 1.00 88.19 99 VAL A CA 1
ATOM 758 C C . VAL A 1 99 ? -2.287 3.344 -3.731 1.00 88.19 99 VAL A C 1
ATOM 760 O O . VAL A 1 99 ? -3.356 3.343 -3.119 1.00 88.19 99 VAL A O 1
ATOM 763 N N . LYS A 1 100 ? -1.688 2.241 -4.176 1.00 92.06 100 LYS A N 1
ATOM 764 C CA . LYS A 1 100 ? -2.084 0.873 -3.850 1.00 92.06 100 LYS A CA 1
ATOM 765 C C . LYS A 1 100 ? -0.869 0.157 -3.294 1.00 92.06 100 LYS A C 1
ATOM 767 O O . LYS A 1 100 ? 0.172 0.137 -3.945 1.00 92.06 100 LYS A O 1
ATOM 772 N N . ILE A 1 101 ? -1.003 -0.435 -2.120 1.00 91.06 101 ILE A N 1
ATOM 773 C CA . ILE A 1 101 ? 0.056 -1.207 -1.479 1.00 91.06 101 ILE A CA 1
ATOM 774 C C . ILE A 1 101 ? -0.556 -2.516 -0.989 1.00 91.06 101 ILE A C 1
ATOM 776 O O . ILE A 1 101 ? -1.675 -2.534 -0.479 1.00 91.06 101 ILE A O 1
ATOM 780 N N . ALA A 1 102 ? 0.186 -3.605 -1.138 1.00 93.62 102 ALA A N 1
ATOM 781 C CA . ALA A 1 102 ? -0.074 -4.867 -0.468 1.00 93.62 102 ALA A CA 1
ATOM 782 C C . ALA A 1 102 ? 1.265 -5.424 0.010 1.00 93.62 102 ALA A C 1
ATOM 784 O O . ALA A 1 102 ? 2.242 -5.378 -0.738 1.00 93.62 102 ALA A O 1
ATOM 785 N N . PHE A 1 103 ? 1.319 -5.925 1.237 1.00 90.38 103 PHE A N 1
ATOM 786 C CA . PHE A 1 103 ? 2.502 -6.597 1.759 1.00 90.38 103 PHE A CA 1
ATOM 787 C C . PHE A 1 103 ? 2.114 -7.691 2.746 1.00 90.38 103 PHE A C 1
ATOM 789 O O . PHE A 1 103 ? 1.096 -7.596 3.434 1.00 90.38 103 PHE A O 1
ATOM 796 N N . GLU A 1 104 ? 2.956 -8.714 2.813 1.00 91.44 104 GLU A N 1
ATOM 797 C CA . GLU A 1 104 ? 2.943 -9.696 3.892 1.00 91.44 104 GLU A CA 1
ATOM 798 C C . GLU A 1 104 ? 3.655 -9.100 5.102 1.00 91.44 104 GLU A C 1
ATOM 800 O O . GLU A 1 104 ? 4.695 -8.450 4.955 1.00 91.44 104 GLU A O 1
ATOM 805 N N . VAL A 1 105 ? 3.096 -9.289 6.296 1.00 85.81 105 VAL A N 1
ATOM 806 C CA . VAL A 1 105 ? 3.702 -8.748 7.517 1.00 85.81 105 VAL A CA 1
ATOM 807 C C . VAL A 1 105 ? 4.862 -9.653 7.942 1.00 85.81 105 VAL A C 1
ATOM 809 O O . VAL A 1 105 ? 4.623 -10.811 8.297 1.00 85.81 105 VAL A O 1
ATOM 812 N N . PRO A 1 106 ? 6.115 -9.161 7.943 1.00 82.94 106 PRO A N 1
ATOM 813 C CA . PRO A 1 106 ? 7.262 -9.975 8.327 1.00 82.94 106 PRO A CA 1
ATOM 814 C C . PRO A 1 106 ? 7.188 -10.409 9.794 1.00 82.94 106 PRO A C 1
ATOM 816 O O . PRO A 1 106 ? 6.758 -9.635 10.649 1.00 82.94 106 PRO A O 1
ATOM 819 N N . ALA A 1 107 ? 7.682 -11.612 10.104 1.00 83.50 107 ALA A N 1
ATOM 820 C CA . ALA A 1 107 ? 7.667 -12.157 11.465 1.00 83.50 107 ALA A CA 1
ATOM 821 C C . ALA A 1 107 ? 8.334 -11.228 12.494 1.00 83.50 107 ALA A C 1
ATOM 823 O O . ALA A 1 107 ? 7.785 -11.018 13.567 1.00 83.50 107 ALA A O 1
ATOM 824 N N . ASN A 1 108 ? 9.450 -10.583 12.139 1.00 82.50 108 ASN A N 1
ATOM 825 C CA . ASN A 1 108 ? 10.134 -9.652 13.039 1.00 82.50 108 ASN A CA 1
ATOM 826 C C . ASN A 1 108 ? 9.277 -8.424 13.394 1.00 82.50 108 ASN A C 1
ATOM 828 O O . ASN A 1 108 ? 9.371 -7.921 14.503 1.00 82.50 108 ASN A O 1
ATOM 832 N N . VAL A 1 109 ? 8.424 -7.951 12.476 1.00 80.38 109 VAL A N 1
ATOM 833 C CA . VAL A 1 109 ? 7.507 -6.835 12.762 1.00 80.38 109 VAL A CA 1
ATOM 834 C C . VAL A 1 109 ? 6.417 -7.281 13.732 1.00 80.38 109 VAL A C 1
ATOM 836 O O . VAL A 1 109 ? 6.046 -6.522 14.622 1.00 80.38 109 VAL A O 1
ATOM 839 N N . LYS A 1 110 ? 5.919 -8.514 13.581 1.00 82.25 110 LYS A N 1
ATOM 840 C CA . LYS A 1 110 ? 4.942 -9.096 14.509 1.00 82.25 110 LYS A CA 1
ATOM 841 C C . LYS A 1 110 ? 5.546 -9.236 15.906 1.00 82.25 110 LYS A C 1
ATOM 843 O O . LYS A 1 110 ? 4.973 -8.720 16.857 1.00 82.25 110 LYS A O 1
ATOM 848 N N . GLU A 1 111 ? 6.748 -9.806 15.996 1.00 82.06 111 GLU A N 1
ATOM 849 C CA . GLU A 1 111 ? 7.502 -9.933 17.248 1.00 82.06 111 GLU A CA 1
ATOM 850 C C . GLU A 1 111 ? 7.740 -8.572 17.920 1.00 82.06 111 GLU A C 1
ATOM 852 O O . GLU A 1 111 ? 7.577 -8.449 19.132 1.00 82.06 111 GLU A O 1
ATOM 857 N N . ASP A 1 112 ? 8.095 -7.530 17.163 1.00 82.19 112 ASP A N 1
ATOM 858 C CA . ASP A 1 112 ? 8.286 -6.184 17.716 1.00 82.19 112 ASP A CA 1
ATOM 859 C C . ASP A 1 112 ? 6.983 -5.619 18.310 1.00 82.19 112 ASP A C 1
ATOM 861 O O . ASP A 1 112 ? 7.002 -5.026 19.392 1.00 82.19 112 ASP A O 1
ATOM 865 N N . ILE A 1 113 ? 5.842 -5.823 17.640 1.00 76.31 113 ILE A N 1
ATOM 866 C CA . ILE A 1 113 ? 4.532 -5.372 18.132 1.00 76.31 113 ILE A CA 1
ATOM 867 C C . ILE A 1 113 ? 4.139 -6.149 19.392 1.00 76.31 113 ILE A C 1
ATOM 869 O O . ILE A 1 113 ? 3.739 -5.537 20.383 1.00 76.31 113 ILE A O 1
ATOM 873 N N . GLU A 1 114 ? 4.317 -7.466 19.407 1.00 74.75 114 GLU A N 1
ATOM 874 C CA . GLU A 1 114 ? 4.049 -8.286 20.590 1.00 74.75 114 GLU A CA 1
ATOM 875 C C . GLU A 1 114 ? 4.940 -7.920 21.775 1.00 74.75 114 GLU A C 1
ATOM 877 O O . GLU A 1 114 ? 4.476 -7.856 22.908 1.00 74.75 114 GLU A O 1
ATOM 882 N N . ASN A 1 115 ? 6.218 -7.630 21.537 1.00 75.69 115 ASN A N 1
ATOM 883 C CA . ASN A 1 115 ? 7.152 -7.251 22.596 1.00 75.69 115 ASN A CA 1
ATOM 884 C C . ASN A 1 115 ? 6.980 -5.797 23.054 1.00 75.69 115 ASN A C 1
ATOM 886 O O . ASN A 1 115 ? 7.459 -5.427 24.127 1.00 75.69 115 ASN A O 1
ATOM 890 N N . SER A 1 116 ? 6.265 -4.971 22.285 1.00 69.38 116 SER A N 1
ATOM 891 C CA . SER A 1 116 ? 5.916 -3.600 22.674 1.00 69.38 116 SER A CA 1
ATOM 892 C C . SER A 1 116 ? 4.860 -3.533 23.789 1.00 69.38 116 SER A C 1
ATOM 894 O O . SER A 1 116 ? 4.505 -2.437 24.242 1.00 69.38 116 SER A O 1
ATOM 896 N N . ASN A 1 117 ? 4.388 -4.697 24.261 1.00 60.09 117 ASN A N 1
ATOM 897 C CA . ASN A 1 117 ? 3.314 -4.854 25.229 1.00 60.09 117 ASN A CA 1
ATOM 898 C C . ASN A 1 117 ? 3.657 -4.221 26.589 1.00 60.09 117 ASN A C 1
ATOM 900 O O . ASN A 1 117 ? 4.224 -4.830 27.494 1.00 60.09 117 ASN A O 1
ATOM 904 N N . SER A 1 118 ? 3.320 -2.941 26.708 1.00 56.16 118 SER A N 1
ATOM 905 C CA . SER A 1 118 ? 3.593 -2.078 27.860 1.00 56.16 118 SER A CA 1
ATOM 906 C C . SER A 1 118 ? 2.301 -1.584 28.529 1.00 56.16 118 SER A C 1
ATOM 908 O O . SER A 1 118 ? 2.343 -0.720 29.405 1.00 56.16 118 SER A O 1
ATOM 910 N N . GLY A 1 119 ? 1.147 -2.148 28.150 1.00 63.88 119 GLY A N 1
ATOM 911 C CA . GLY A 1 119 ? -0.183 -1.767 28.632 1.00 63.88 119 GLY A CA 1
ATOM 912 C C . GLY A 1 119 ? -1.124 -2.963 28.850 1.00 63.88 119 GLY A C 1
ATOM 913 O O . GLY A 1 119 ? -0.705 -4.107 28.735 1.00 63.88 119 GLY A O 1
ATOM 914 N N . PRO A 1 120 ? -2.407 -2.725 29.181 1.00 61.84 120 PRO A N 1
ATOM 915 C CA . PRO A 1 120 ? -3.388 -3.778 29.477 1.00 61.84 120 PRO A CA 1
ATOM 916 C C . PRO A 1 120 ? -3.986 -4.454 28.226 1.00 61.84 120 PRO A C 1
ATOM 918 O O . PRO A 1 120 ? -5.014 -5.119 28.333 1.00 61.84 120 PRO A O 1
ATOM 921 N N . TYR A 1 121 ? -3.404 -4.240 27.045 1.00 66.12 121 TYR A N 1
ATOM 922 C CA . TYR A 1 121 ? -3.941 -4.713 25.768 1.00 66.12 121 TYR A CA 1
ATOM 923 C C . TYR A 1 121 ? -3.282 -6.035 25.375 1.00 66.12 121 TYR A C 1
ATOM 925 O O . TYR A 1 121 ? -2.078 -6.201 25.545 1.00 66.12 121 TYR A O 1
ATOM 933 N N . ASN A 1 122 ? -4.064 -6.983 24.860 1.00 69.88 122 ASN A N 1
ATOM 934 C CA . ASN A 1 122 ? -3.507 -8.200 24.282 1.00 69.88 122 ASN A CA 1
ATOM 935 C C . ASN A 1 122 ? -3.215 -7.962 22.794 1.00 69.88 122 ASN A C 1
ATOM 937 O O . ASN A 1 122 ? -4.125 -7.608 22.050 1.00 69.88 122 ASN A O 1
ATOM 941 N N . PHE A 1 123 ? -1.960 -8.147 22.381 1.00 77.94 123 PHE A N 1
ATOM 942 C CA . PHE A 1 123 ? -1.522 -8.025 20.987 1.00 77.94 123 PHE A CA 1
ATOM 943 C C . PHE A 1 123 ? -1.197 -9.380 20.342 1.00 77.94 123 PHE A C 1
ATOM 945 O O . PHE A 1 123 ? -0.722 -9.395 19.213 1.00 77.94 123 PHE A O 1
ATOM 952 N N . GLU A 1 124 ? -1.481 -10.507 21.007 1.00 82.44 124 GLU A N 1
ATOM 953 C CA . GLU A 1 124 ? -1.246 -11.858 20.463 1.00 82.44 124 GLU A CA 1
ATOM 954 C C . GLU A 1 124 ? -1.917 -12.066 19.093 1.00 82.44 124 GLU A C 1
ATOM 956 O O . GLU A 1 124 ? -1.363 -12.718 18.213 1.00 82.44 124 GLU A O 1
ATOM 961 N N . SER A 1 125 ? -3.082 -11.451 18.861 1.00 85.12 125 SER A N 1
ATOM 962 C CA . SER A 1 125 ? -3.800 -11.536 17.582 1.00 85.12 125 SER A CA 1
ATOM 963 C C . SER A 1 125 ? -3.040 -10.915 16.400 1.00 85.12 125 SER A C 1
ATOM 965 O O . SER A 1 125 ? -3.331 -11.236 15.250 1.00 85.12 125 SER A O 1
ATOM 967 N N . VAL A 1 126 ? -2.025 -10.076 16.644 1.00 84.88 126 VAL A N 1
ATOM 968 C CA . VAL A 1 126 ? -1.166 -9.497 15.594 1.00 84.88 126 VAL A CA 1
ATOM 969 C C . VAL A 1 126 ? -0.337 -10.572 14.888 1.00 84.88 126 VAL A C 1
ATOM 971 O O . VAL A 1 126 ? -0.044 -10.431 13.696 1.00 84.88 126 VAL A O 1
ATOM 974 N N . ASN A 1 127 ? -0.006 -11.672 15.574 1.00 87.31 127 ASN A N 1
ATOM 975 C CA . ASN A 1 127 ? 0.714 -12.784 14.956 1.00 87.31 127 ASN A CA 1
ATOM 976 C C . ASN A 1 127 ? -0.062 -13.430 13.809 1.00 87.31 127 ASN A C 1
ATOM 978 O O . ASN A 1 127 ? 0.539 -13.911 12.843 1.00 87.31 127 ASN A O 1
ATOM 982 N N . GLU A 1 128 ? -1.383 -13.345 13.873 1.00 92.62 128 GLU A N 1
ATOM 983 C CA . GLU A 1 128 ? -2.295 -13.930 12.902 1.00 92.62 128 GLU A CA 1
ATOM 984 C C . GLU A 1 128 ? -2.501 -13.043 11.669 1.00 92.62 128 GLU A C 1
ATOM 986 O O . GLU A 1 128 ? -3.175 -13.459 10.734 1.00 92.62 128 GLU A O 1
ATOM 991 N N . ILE A 1 129 ? -1.913 -11.838 11.614 1.00 93.06 129 ILE A N 1
ATOM 992 C CA . ILE A 1 129 ? -1.978 -10.972 10.427 1.00 93.06 129 ILE A CA 1
ATOM 993 C C . ILE A 1 129 ? -1.114 -11.554 9.312 1.00 93.06 129 ILE A C 1
ATOM 995 O O . ILE A 1 129 ? 0.105 -11.631 9.430 1.00 93.06 129 ILE A O 1
ATOM 999 N N . GLU A 1 130 ? -1.711 -11.891 8.182 1.00 93.62 130 GLU A N 1
ATOM 1000 C CA . GLU A 1 130 ? -0.989 -12.441 7.036 1.00 93.62 130 GLU A CA 1
ATOM 1001 C C . GLU A 1 130 ? -0.612 -11.330 6.059 1.00 93.62 130 GLU A C 1
ATOM 1003 O O . GLU A 1 130 ? 0.560 -11.133 5.735 1.00 93.62 130 GLU A O 1
ATOM 1008 N N . ILE A 1 131 ? -1.612 -10.558 5.632 1.00 95.31 131 ILE A N 1
ATOM 1009 C CA . ILE A 1 131 ? -1.477 -9.546 4.587 1.00 95.31 131 ILE A CA 1
ATOM 1010 C C . ILE A 1 131 ? -2.128 -8.250 5.052 1.00 95.31 131 ILE A C 1
ATOM 1012 O O . ILE A 1 131 ? -3.236 -8.239 5.593 1.00 95.31 131 ILE A O 1
ATOM 1016 N N . ILE A 1 132 ? -1.473 -7.133 4.754 1.00 95.88 132 ILE A N 1
ATOM 1017 C CA . ILE A 1 132 ? -2.071 -5.806 4.852 1.00 95.88 132 ILE A CA 1
ATOM 1018 C C . ILE A 1 132 ? -2.143 -5.208 3.455 1.00 95.88 132 ILE A C 1
ATOM 1020 O O . ILE A 1 132 ? -1.170 -5.189 2.701 1.00 95.88 132 ILE A O 1
ATOM 1024 N N . THR A 1 133 ? -3.316 -4.683 3.118 1.00 96.81 133 THR A N 1
ATOM 1025 C CA . THR A 1 133 ? -3.508 -3.865 1.920 1.00 96.81 133 THR A CA 1
ATOM 1026 C C . THR A 1 133 ? -3.857 -2.442 2.302 1.00 96.81 133 THR A C 1
ATOM 1028 O O . THR A 1 133 ? -4.577 -2.211 3.272 1.00 96.81 133 THR A O 1
ATOM 1031 N N . TYR A 1 134 ? -3.376 -1.492 1.512 1.00 95.88 134 TYR A N 1
ATOM 1032 C CA . TYR A 1 134 ? -3.671 -0.079 1.660 1.00 95.88 134 TYR A CA 1
ATOM 1033 C C . TYR A 1 134 ? -4.030 0.529 0.310 1.00 95.88 134 TYR A C 1
ATOM 1035 O O . TYR A 1 134 ? -3.350 0.326 -0.698 1.00 95.88 134 TYR A O 1
ATOM 1043 N N . LEU A 1 135 ? -5.109 1.300 0.309 1.00 95.75 135 LEU A N 1
ATOM 1044 C CA . LEU A 1 135 ? -5.620 2.010 -0.845 1.00 95.75 135 LEU A CA 1
ATOM 1045 C C . LEU A 1 135 ? -5.872 3.467 -0.470 1.00 95.75 135 LEU A C 1
ATOM 1047 O O . LEU A 1 135 ? -6.684 3.768 0.406 1.00 95.75 135 LEU A O 1
ATOM 1051 N N . PHE A 1 136 ? -5.206 4.366 -1.187 1.00 92.25 136 PHE A N 1
ATOM 1052 C CA . PHE A 1 136 ? -5.418 5.802 -1.105 1.00 92.25 136 PHE A CA 1
ATOM 1053 C C . PHE A 1 136 ? -6.039 6.311 -2.397 1.00 92.25 136 PHE A C 1
ATOM 1055 O O . PHE A 1 136 ? -5.486 6.141 -3.486 1.00 92.25 136 PHE A O 1
ATOM 1062 N N . GLN A 1 137 ? -7.190 6.962 -2.288 1.00 92.25 137 GLN A N 1
ATOM 1063 C CA . GLN A 1 137 ? -7.933 7.466 -3.437 1.00 92.25 137 GLN A CA 1
ATOM 1064 C C . GLN A 1 137 ? -8.371 8.902 -3.199 1.00 92.25 137 GLN A C 1
ATOM 1066 O O . GLN A 1 137 ? -8.647 9.314 -2.075 1.00 92.25 137 GLN A O 1
ATOM 1071 N N . LYS A 1 138 ? -8.523 9.650 -4.289 1.00 88.88 138 LYS A N 1
ATOM 1072 C CA . LYS A 1 138 ? -9.279 10.898 -4.286 1.00 88.88 138 LYS A CA 1
ATOM 1073 C C . LYS A 1 138 ? -10.666 10.624 -4.852 1.00 88.88 138 LYS A C 1
ATOM 1075 O O . LYS A 1 138 ? -10.795 10.291 -6.027 1.00 88.88 138 LYS A O 1
ATOM 1080 N N . LYS A 1 139 ? -11.702 10.791 -4.032 1.00 85.12 139 LYS A N 1
ATOM 1081 C CA . LYS A 1 139 ? -13.107 10.731 -4.454 1.00 85.12 139 LYS A CA 1
ATOM 1082 C C . LYS A 1 139 ? -13.696 12.135 -4.375 1.00 85.12 139 LYS A C 1
ATOM 1084 O O . LYS A 1 139 ? -13.912 12.679 -3.294 1.00 85.12 139 LYS A O 1
ATOM 1089 N N . SER A 1 140 ? -13.915 12.739 -5.543 1.00 82.75 140 SER A N 1
ATOM 1090 C CA . SER A 1 140 ? -14.379 14.125 -5.688 1.00 82.75 140 SER A CA 1
ATOM 1091 C C . SER A 1 140 ? -13.463 15.126 -4.959 1.00 82.75 140 SER A C 1
ATOM 1093 O O . SER A 1 140 ? -12.377 15.442 -5.450 1.00 82.75 140 SER A O 1
ATOM 1095 N N . SER A 1 141 ? -13.882 15.621 -3.792 1.00 80.75 141 SER A N 1
ATOM 1096 C CA . SER A 1 141 ? -13.154 16.590 -2.963 1.00 80.75 141 SER A CA 1
ATOM 1097 C C . SER A 1 141 ? -12.512 15.983 -1.711 1.00 80.75 141 SER A C 1
ATOM 1099 O O . SER A 1 141 ? -11.837 16.704 -0.978 1.00 80.75 141 SER A O 1
ATOM 1101 N N . ALA A 1 142 ? -12.717 14.690 -1.450 1.00 87.19 142 ALA A N 1
ATOM 1102 C CA . ALA A 1 142 ? -12.193 13.998 -0.278 1.00 87.19 142 ALA A CA 1
ATOM 1103 C C . ALA A 1 142 ? -11.103 12.992 -0.660 1.00 87.19 142 ALA A C 1
ATOM 1105 O O . ALA A 1 142 ? -11.140 12.372 -1.726 1.00 87.19 142 ALA A O 1
ATOM 1106 N N . MET A 1 143 ? -10.138 12.828 0.239 1.00 90.56 143 MET A N 1
ATOM 1107 C CA . MET A 1 143 ? -9.152 11.759 0.192 1.00 90.56 143 MET A CA 1
ATOM 1108 C C . MET A 1 143 ? -9.671 10.613 1.056 1.00 90.56 143 MET A C 1
ATOM 1110 O O . MET A 1 143 ? -9.977 10.812 2.233 1.00 90.56 143 MET A O 1
ATOM 1114 N N . THR A 1 144 ? -9.792 9.427 0.475 1.00 93.00 144 THR A N 1
ATOM 1115 C CA . THR A 1 144 ? -10.258 8.228 1.169 1.00 93.00 144 THR A CA 1
ATOM 1116 C C . THR A 1 144 ? -9.113 7.249 1.343 1.00 93.00 144 THR A C 1
ATOM 1118 O O . THR A 1 144 ? -8.386 6.967 0.389 1.00 93.00 144 THR A O 1
ATOM 1121 N N . ASN A 1 145 ? -8.991 6.709 2.550 1.00 93.44 145 ASN A N 1
ATOM 1122 C CA . ASN A 1 145 ? -8.074 5.629 2.877 1.00 93.44 145 ASN A CA 1
ATOM 1123 C C . ASN A 1 145 ? -8.887 4.366 3.129 1.00 93.44 145 ASN A C 1
ATOM 1125 O O . ASN A 1 145 ? -9.935 4.411 3.777 1.00 93.44 145 ASN A O 1
ATOM 1129 N N . THR A 1 146 ? -8.403 3.237 2.641 1.00 96.62 146 THR A N 1
ATOM 1130 C CA . THR A 1 146 ? -8.906 1.921 3.023 1.00 96.62 146 THR A CA 1
ATOM 1131 C C . THR A 1 146 ? -7.718 1.044 3.363 1.00 96.62 146 THR A C 1
ATOM 1133 O O . THR A 1 146 ? -6.827 0.869 2.535 1.00 96.62 146 THR A O 1
ATOM 1136 N N . VAL A 1 147 ? -7.701 0.524 4.584 1.00 97.31 147 VAL A N 1
ATOM 1137 C CA . VAL A 1 147 ? -6.765 -0.511 5.023 1.00 97.31 147 VAL A CA 1
ATOM 1138 C C . VAL A 1 147 ? -7.569 -1.792 5.171 1.00 97.31 147 VAL A C 1
ATOM 1140 O O . VAL A 1 147 ? -8.604 -1.770 5.834 1.00 97.31 147 VAL A O 1
ATOM 1143 N N . ASN A 1 148 ? -7.114 -2.893 4.580 1.00 97.94 148 ASN A N 1
ATOM 1144 C CA . ASN A 1 148 ? -7.628 -4.214 4.938 1.00 97.94 148 ASN A CA 1
ATOM 1145 C C . ASN A 1 148 ? -6.516 -5.015 5.595 1.00 97.94 148 ASN A C 1
ATOM 1147 O O . ASN A 1 148 ? -5.419 -5.107 5.039 1.00 97.94 148 ASN A O 1
ATOM 1151 N N . VAL A 1 149 ? -6.829 -5.586 6.749 1.00 97.06 149 VAL A N 1
ATOM 1152 C CA . VAL A 1 149 ? -5.981 -6.500 7.505 1.00 97.06 149 VAL A CA 1
ATOM 1153 C C . VAL A 1 149 ? -6.588 -7.885 7.347 1.00 97.06 149 VAL A C 1
ATOM 1155 O O . VAL A 1 149 ? -7.727 -8.109 7.761 1.00 97.06 149 VAL A O 1
ATOM 1158 N N . TYR A 1 150 ? -5.857 -8.781 6.694 1.00 97.25 150 TYR A N 1
ATOM 1159 C CA . TYR A 1 150 ? -6.249 -10.173 6.507 1.00 97.25 150 TYR A CA 1
ATOM 1160 C C . TYR A 1 150 ? -5.570 -11.018 7.574 1.00 97.25 150 TYR A C 1
ATOM 1162 O O . TYR A 1 150 ? -4.351 -10.926 7.743 1.00 97.25 150 TYR A O 1
ATOM 1170 N N . THR A 1 151 ? -6.360 -11.814 8.283 1.00 96.12 151 THR A N 1
ATOM 1171 C CA . THR A 1 151 ? -5.885 -12.728 9.319 1.00 96.12 151 THR A CA 1
ATOM 1172 C C . THR A 1 151 ? -6.096 -14.181 8.916 1.00 96.12 151 THR A C 1
ATOM 1174 O O . THR A 1 151 ? -6.899 -14.478 8.026 1.00 96.12 151 THR A O 1
ATOM 1177 N N . SER A 1 152 ? -5.416 -15.086 9.615 1.00 94.62 152 SER A N 1
ATOM 1178 C CA . SER A 1 152 ? -5.601 -16.533 9.477 1.00 94.62 152 SER A CA 1
ATOM 1179 C C . SER A 1 152 ? -7.023 -16.979 9.860 1.00 94.62 152 SER A C 1
ATOM 1181 O O . SER A 1 152 ? -7.594 -17.873 9.227 1.00 94.62 152 SER A O 1
ATOM 1183 N N . ASP A 1 153 ? -7.640 -16.330 10.858 1.00 95.75 153 ASP A N 1
ATOM 1184 C CA . ASP A 1 153 ? -8.987 -16.657 11.324 1.00 95.75 153 ASP A CA 1
ATOM 1185 C C . ASP A 1 153 ? -9.843 -15.448 11.743 1.00 95.75 153 ASP A C 1
ATOM 1187 O O . ASP A 1 153 ? -9.391 -14.308 11.863 1.00 95.75 153 ASP A O 1
ATOM 1191 N N . SER A 1 154 ? -11.146 -15.700 11.901 1.00 96.44 154 SER A N 1
ATOM 1192 C CA . SER A 1 154 ? -12.143 -14.667 12.197 1.00 96.44 154 SER A CA 1
ATOM 1193 C C . SER A 1 154 ? -12.095 -14.141 13.630 1.00 96.44 154 SER A C 1
ATOM 1195 O O . SER A 1 154 ? -12.538 -13.014 13.837 1.00 96.44 154 SER A O 1
ATOM 1197 N N . ALA A 1 155 ? -11.635 -14.938 14.595 1.00 94.81 155 ALA A N 1
ATOM 1198 C CA . ALA A 1 155 ? -11.535 -14.510 15.986 1.00 94.81 155 ALA A CA 1
ATOM 1199 C C . ALA A 1 155 ? -10.388 -13.504 16.130 1.00 94.81 155 ALA A C 1
ATOM 1201 O O . ALA A 1 155 ? -10.585 -12.433 16.691 1.00 94.81 155 ALA A O 1
ATOM 1202 N N . SER A 1 156 ? -9.242 -13.764 15.494 1.00 94.31 156 SER A N 1
ATOM 1203 C CA . SER A 1 156 ? -8.134 -12.802 15.467 1.00 94.31 156 SER A CA 1
ATOM 1204 C C . SER A 1 156 ? -8.513 -11.496 14.773 1.00 94.31 156 SER A C 1
ATOM 1206 O O . SER A 1 156 ? -8.106 -10.426 15.217 1.00 94.31 156 SER A O 1
ATOM 1208 N N . ALA A 1 157 ? -9.310 -11.551 13.698 1.00 95.81 157 ALA A N 1
ATOM 1209 C CA . ALA A 1 157 ? -9.823 -10.340 13.056 1.00 95.81 157 ALA A CA 1
ATOM 1210 C C . ALA A 1 157 ? -10.716 -9.519 14.002 1.00 95.81 157 ALA A C 1
ATOM 1212 O O . ALA A 1 157 ? -10.627 -8.294 14.016 1.00 95.81 157 ALA A O 1
ATOM 1213 N N . GLU A 1 158 ? -11.576 -10.173 14.783 1.00 95.44 158 GLU A N 1
ATOM 1214 C CA . GLU A 1 158 ? -12.413 -9.505 15.786 1.00 95.44 158 GLU A CA 1
ATOM 1215 C C . GLU A 1 158 ? -11.550 -8.846 16.870 1.00 95.44 158 GLU A C 1
ATOM 1217 O O . GLU A 1 158 ? -11.669 -7.640 17.090 1.00 95.44 158 GLU A O 1
ATOM 1222 N N . ASP A 1 159 ? -10.587 -9.582 17.430 1.00 92.62 159 ASP A N 1
ATOM 1223 C CA . ASP A 1 159 ? -9.655 -9.060 18.435 1.00 92.62 159 ASP A CA 1
ATOM 1224 C C . ASP A 1 159 ? -8.861 -7.850 17.912 1.00 92.62 159 ASP A C 1
ATOM 1226 O O . ASP A 1 159 ? -8.709 -6.843 18.604 1.00 92.62 159 ASP A O 1
ATOM 1230 N N . ILE A 1 160 ? -8.369 -7.906 16.670 1.00 92.19 160 ILE A N 1
ATOM 1231 C CA . ILE A 1 160 ? -7.662 -6.780 16.040 1.00 92.19 160 ILE A CA 1
ATOM 1232 C C . ILE A 1 160 ? -8.589 -5.576 15.865 1.00 92.19 160 ILE A C 1
ATOM 1234 O O . ILE A 1 160 ? -8.170 -4.444 16.120 1.00 92.19 160 ILE A O 1
ATOM 1238 N N . ALA A 1 161 ? -9.830 -5.786 15.419 1.00 94.75 161 ALA A N 1
ATOM 1239 C CA . ALA A 1 161 ? -10.792 -4.702 15.250 1.00 94.75 161 ALA A CA 1
ATOM 1240 C C . ALA A 1 161 ? -11.057 -3.985 16.585 1.00 94.75 161 ALA A C 1
ATOM 1242 O O . ALA A 1 161 ? -11.026 -2.751 16.627 1.00 94.75 161 ALA A O 1
ATOM 1243 N N . ASP A 1 162 ? -11.220 -4.746 17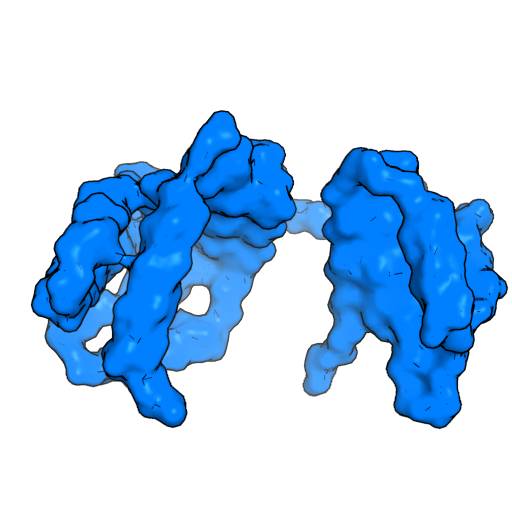.667 1.00 91.69 162 ASP A N 1
ATOM 1244 C CA . ASP A 1 162 ? -11.425 -4.228 19.020 1.00 91.69 162 ASP A CA 1
ATOM 1245 C C . ASP A 1 162 ? -10.197 -3.480 19.554 1.00 91.69 162 ASP A C 1
ATOM 1247 O O . ASP A 1 162 ? -10.326 -2.398 20.138 1.00 91.69 162 ASP A O 1
ATOM 1251 N N . VAL A 1 163 ? -8.988 -4.003 19.318 1.00 89.06 163 VAL A N 1
ATOM 1252 C CA . VAL A 1 163 ? -7.733 -3.330 19.689 1.00 89.06 163 VAL A CA 1
ATOM 1253 C C . VAL A 1 163 ? -7.601 -1.989 18.966 1.00 89.06 163 VAL A C 1
ATOM 1255 O O . VAL A 1 163 ? -7.277 -0.979 19.597 1.00 89.06 163 VAL A O 1
ATOM 1258 N N . ILE A 1 164 ? -7.884 -1.945 17.662 1.00 90.69 164 ILE A N 1
ATOM 1259 C CA . ILE A 1 164 ? -7.809 -0.712 16.870 1.00 90.69 164 ILE A CA 1
ATOM 1260 C C . ILE A 1 164 ? -8.859 0.297 17.347 1.00 90.69 164 ILE A C 1
ATOM 1262 O O . ILE A 1 164 ? -8.522 1.461 17.561 1.00 90.69 164 ILE A O 1
ATOM 1266 N N . ASP A 1 165 ? -10.109 -0.122 17.552 1.00 91.94 165 ASP A N 1
ATOM 1267 C CA . ASP A 1 165 ? -11.173 0.750 18.062 1.00 91.94 165 ASP A CA 1
ATOM 1268 C C . ASP A 1 165 ? -10.828 1.316 19.451 1.00 91.94 165 ASP A C 1
ATOM 1270 O O . ASP A 1 165 ? -10.931 2.526 19.692 1.00 91.94 165 ASP A O 1
ATOM 1274 N N . GLY A 1 166 ? -10.326 0.467 20.351 1.00 89.12 166 GLY A N 1
ATOM 1275 C CA . GLY A 1 166 ? -9.834 0.871 21.664 1.00 89.12 166 GLY A CA 1
ATOM 1276 C C . GLY A 1 166 ? -8.706 1.900 21.569 1.00 89.12 166 GLY A C 1
ATOM 1277 O O . GLY A 1 166 ? -8.756 2.938 22.237 1.00 89.12 166 GLY A O 1
ATOM 1278 N N . PHE A 1 167 ? -7.722 1.660 20.700 1.00 86.75 167 PHE A N 1
ATOM 1279 C CA . PHE A 1 167 ? -6.612 2.582 20.474 1.00 86.75 167 PHE A CA 1
ATOM 1280 C C . PHE A 1 167 ? -7.087 3.933 19.925 1.00 86.75 167 PHE A C 1
ATOM 1282 O O . PHE A 1 167 ? -6.672 4.978 20.430 1.00 86.75 167 PHE A O 1
ATOM 1289 N N . LEU A 1 168 ? -8.005 3.943 18.952 1.00 89.75 168 LEU A N 1
ATOM 1290 C CA . LEU A 1 168 ? -8.572 5.180 18.403 1.00 89.75 168 LEU A CA 1
ATOM 1291 C C . LEU A 1 168 ? -9.297 6.003 19.473 1.00 89.75 168 LEU A C 1
ATOM 1293 O O . LEU A 1 168 ? -9.151 7.226 19.502 1.00 89.75 168 LEU A O 1
ATOM 1297 N N . LYS A 1 169 ? -10.028 5.357 20.389 1.00 90.31 169 LYS A N 1
ATOM 1298 C CA . LYS A 1 169 ? -10.703 6.034 21.509 1.00 90.31 169 LYS A CA 1
ATOM 1299 C C . LYS A 1 169 ? -9.715 6.680 22.480 1.00 90.31 169 LYS A C 1
ATOM 1301 O O . LYS A 1 169 ? -9.929 7.826 22.882 1.00 90.31 169 LYS A O 1
ATOM 1306 N N . ILE A 1 170 ? -8.628 5.987 22.832 1.00 87.12 170 ILE A N 1
ATOM 1307 C CA . ILE A 1 170 ? -7.556 6.551 23.670 1.00 87.12 170 ILE A CA 1
ATOM 1308 C C . ILE A 1 170 ? -6.913 7.738 22.961 1.00 87.12 170 ILE A C 1
ATOM 1310 O O . ILE A 1 170 ? -6.814 8.823 23.535 1.00 87.12 170 ILE A O 1
ATOM 1314 N N . TYR A 1 171 ? -6.511 7.540 21.705 1.00 85.19 171 TYR A N 1
ATOM 1315 C CA . TYR A 1 171 ? -5.824 8.547 20.910 1.00 85.19 171 TYR A CA 1
ATOM 1316 C C . TYR A 1 171 ? -6.678 9.812 20.751 1.00 85.19 171 TYR A C 1
ATOM 1318 O O . TYR A 1 171 ? -6.205 10.920 21.000 1.00 85.19 171 TYR A O 1
ATOM 1326 N N . LYS A 1 172 ? -7.978 9.655 20.475 1.00 88.69 172 LYS A N 1
ATOM 1327 C CA . LYS A 1 172 ? -8.953 10.754 20.455 1.00 88.69 172 LYS A CA 1
ATOM 1328 C C . LYS A 1 172 ? -8.993 11.528 21.777 1.00 88.69 172 LYS A C 1
ATOM 1330 O O . LYS A 1 172 ? -9.092 12.753 21.761 1.00 88.69 172 LYS A O 1
ATOM 1335 N N . GLY A 1 173 ? -8.922 10.836 22.915 1.00 87.62 173 GLY A N 1
ATOM 1336 C CA . GLY A 1 173 ? -8.910 11.456 24.243 1.00 87.62 173 GLY A CA 1
ATOM 1337 C C . GLY A 1 173 ? -7.657 12.289 24.535 1.00 87.62 173 GLY A C 1
ATOM 1338 O O . GLY A 1 173 ? -7.714 13.195 25.362 1.00 87.62 173 GLY A O 1
ATOM 1339 N N . MET A 1 174 ? -6.546 12.010 23.848 1.00 85.94 174 MET A N 1
ATOM 1340 C CA . MET A 1 174 ? -5.273 12.722 24.009 1.00 85.94 174 MET A CA 1
ATOM 1341 C C . MET A 1 174 ? -5.130 13.940 23.090 1.00 85.94 174 MET A C 1
ATOM 1343 O O . MET A 1 174 ? -4.327 14.829 23.372 1.00 85.94 174 MET A O 1
ATOM 1347 N N . ILE A 1 175 ? -5.892 14.000 21.998 1.00 84.00 175 ILE A N 1
ATOM 1348 C CA . ILE A 1 175 ? -5.822 15.103 21.038 1.00 84.00 175 ILE A CA 1
ATOM 1349 C C . ILE A 1 175 ? -6.558 16.335 21.594 1.00 84.00 175 ILE A C 1
ATOM 1351 O O . ILE A 1 175 ? -7.700 16.212 22.029 1.00 84.00 175 ILE A O 1
ATOM 1355 N N . PRO A 1 176 ? -5.964 17.541 21.565 1.00 82.38 176 PRO A N 1
ATOM 1356 C CA . PRO A 1 176 ? -6.654 18.766 21.971 1.00 82.38 176 PRO A CA 1
ATOM 1357 C C . PRO A 1 176 ? -7.547 19.359 20.867 1.00 82.38 176 PRO A C 1
ATOM 1359 O O . PRO A 1 176 ? -8.529 20.027 21.178 1.00 82.38 176 PRO A O 1
ATOM 1362 N N . ASP A 1 177 ? -7.214 19.133 19.594 1.00 84.38 177 ASP A N 1
ATOM 1363 C CA . ASP A 1 177 ? -7.910 19.709 18.440 1.00 84.38 177 ASP A CA 1
ATOM 1364 C C . ASP A 1 177 ? -9.232 18.978 18.128 1.00 84.38 177 ASP A C 1
ATOM 1366 O O . ASP A 1 177 ? -9.254 17.774 17.864 1.00 84.38 177 ASP A O 1
ATOM 1370 N N . GLU A 1 178 ? -10.352 19.705 18.146 1.00 86.12 178 GLU A N 1
ATOM 1371 C CA . GLU A 1 178 ? -11.684 19.123 17.926 1.00 86.12 178 GLU A CA 1
ATOM 1372 C C . GLU A 1 178 ? -11.906 18.654 16.476 1.00 86.12 178 GLU A C 1
ATOM 1374 O O . GLU A 1 178 ? -12.571 17.641 16.262 1.00 86.12 178 GLU A O 1
ATOM 1379 N N . ASN A 1 179 ? -11.294 19.297 15.473 1.00 83.75 179 ASN A N 1
ATOM 1380 C CA . ASN A 1 179 ? -11.416 18.865 14.073 1.00 83.75 179 ASN A CA 1
ATOM 1381 C C . ASN 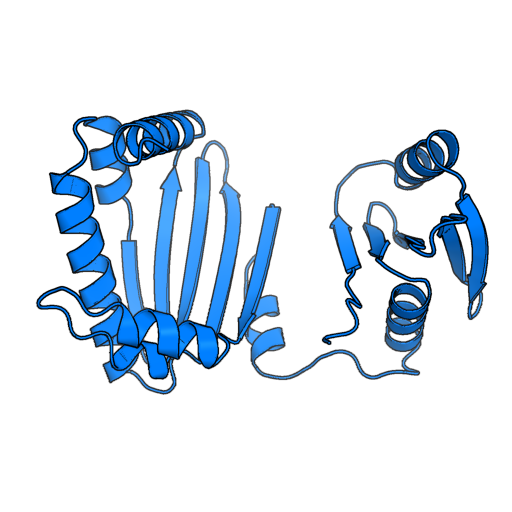A 1 179 ? -10.693 17.529 13.839 1.00 83.75 179 ASN A C 1
ATOM 1383 O O . ASN A 1 179 ? -11.163 16.671 13.081 1.00 83.75 179 ASN A O 1
ATOM 1387 N N . ALA A 1 180 ? -9.552 17.325 14.497 1.00 81.88 180 ALA A N 1
ATOM 1388 C CA . ALA A 1 180 ? -8.831 16.062 14.494 1.00 81.88 180 ALA A CA 1
ATOM 1389 C C . ALA A 1 180 ? -9.637 14.958 15.204 1.00 81.88 180 ALA A C 1
ATOM 1391 O O . ALA A 1 180 ? -9.745 13.854 14.666 1.00 81.88 180 ALA A O 1
ATOM 1392 N N . LYS A 1 181 ? -10.299 15.255 16.335 1.00 88.25 181 LYS A N 1
ATOM 1393 C CA . LYS A 1 181 ? -11.226 14.312 16.995 1.00 88.25 181 LYS A CA 1
ATOM 1394 C C . LYS A 1 181 ? -12.405 13.925 16.108 1.00 88.25 181 LYS A C 1
ATOM 1396 O O . LYS A 1 181 ? -12.694 12.738 15.979 1.00 88.25 181 LYS A O 1
ATOM 1401 N N . GLU A 1 182 ? -13.052 14.897 15.464 1.00 87.12 182 GLU A N 1
ATOM 1402 C CA . GLU A 1 182 ? -14.139 14.636 14.511 1.00 87.12 182 GLU A CA 1
ATOM 1403 C C . GLU A 1 182 ? -13.683 13.775 13.331 1.00 87.12 182 GLU A C 1
ATOM 1405 O O . GLU A 1 182 ? -14.475 13.048 12.733 1.00 87.12 182 GLU A O 1
ATOM 1410 N N . THR A 1 183 ? -12.410 13.881 12.949 1.00 86.06 183 THR A N 1
ATOM 1411 C CA . THR A 1 183 ? -11.847 13.070 11.870 1.00 86.06 183 THR A CA 1
ATOM 1412 C C . THR A 1 183 ? -11.653 11.621 12.316 1.00 86.06 183 THR A C 1
ATOM 1414 O O . THR A 1 183 ? -11.953 10.718 11.537 1.00 86.06 183 THR A O 1
ATOM 1417 N N . ILE A 1 184 ? -11.252 11.386 13.571 1.00 89.19 184 ILE A N 1
ATOM 1418 C CA . ILE A 1 184 ? -11.204 10.039 14.163 1.00 89.19 184 ILE A CA 1
ATOM 1419 C C . ILE A 1 184 ? -12.605 9.429 14.259 1.00 89.19 184 ILE A C 1
ATOM 1421 O O . ILE A 1 184 ? -12.775 8.268 13.909 1.00 89.19 184 ILE A O 1
ATOM 1425 N N . ASP A 1 185 ? -13.620 10.212 14.632 1.00 90.44 185 ASP A N 1
ATOM 1426 C CA . ASP A 1 185 ? -15.014 9.735 14.711 1.00 90.44 185 ASP A CA 1
ATOM 1427 C C . ASP A 1 185 ? -15.591 9.271 13.369 1.00 90.44 185 ASP A C 1
ATOM 1429 O O . ASP A 1 185 ? -16.574 8.535 13.329 1.00 90.44 185 ASP A O 1
ATOM 1433 N N . LYS A 1 186 ? -14.995 9.709 12.257 1.00 90.88 186 LYS A N 1
ATOM 1434 C CA . LYS A 1 186 ? -15.387 9.298 10.904 1.00 90.88 186 LYS A CA 1
ATOM 1435 C C . LYS A 1 186 ? -14.663 8.033 10.443 1.00 90.88 186 LYS A C 1
ATOM 1437 O O . LYS A 1 186 ? -14.963 7.539 9.355 1.00 90.88 186 LYS A O 1
ATOM 1442 N N . ILE A 1 187 ? -13.708 7.518 11.220 1.00 94.50 187 ILE A N 1
ATOM 1443 C CA . ILE A 1 187 ? -13.054 6.245 10.924 1.00 94.50 187 ILE A CA 1
ATOM 1444 C C . ILE A 1 187 ? -14.065 5.128 11.175 1.00 94.50 187 ILE A C 1
ATOM 1446 O O . ILE A 1 187 ? -14.647 5.023 12.248 1.00 94.50 187 ILE A O 1
ATOM 1450 N N . THR A 1 188 ? -14.286 4.299 10.162 1.00 96.38 188 THR A N 1
ATOM 1451 C CA . THR A 1 188 ? -15.143 3.116 10.257 1.00 96.38 188 THR A CA 1
ATOM 1452 C C . THR A 1 188 ? -14.262 1.879 10.295 1.00 96.38 188 THR A C 1
ATOM 1454 O O . THR A 1 188 ? -13.378 1.739 9.449 1.00 96.38 188 THR A O 1
ATOM 1457 N N . ILE A 1 189 ? -14.517 0.990 11.250 1.00 97.50 189 ILE A N 1
ATOM 1458 C CA . ILE A 1 189 ? -13.877 -0.320 11.360 1.00 97.50 189 ILE A CA 1
ATOM 1459 C C . ILE A 1 189 ? -14.972 -1.363 11.150 1.00 97.50 189 ILE A C 1
ATOM 1461 O O . ILE A 1 189 ? -15.983 -1.357 11.848 1.00 97.50 189 ILE A O 1
ATOM 1465 N N . GLU A 1 190 ? -14.796 -2.223 10.156 1.00 97.56 190 GLU A N 1
ATOM 1466 C CA . GLU A 1 190 ? -15.727 -3.298 9.822 1.00 97.56 190 GLU A CA 1
ATOM 1467 C C . GLU A 1 190 ? -14.967 -4.622 9.850 1.00 97.56 190 GLU A C 1
ATOM 1469 O O . GLU A 1 190 ? -13.978 -4.775 9.137 1.00 97.56 190 GLU A O 1
ATOM 1474 N N . GLN A 1 191 ? -15.435 -5.590 10.634 1.00 96.75 191 GLN A N 1
ATOM 1475 C CA . GLN A 1 191 ? -14.934 -6.961 10.583 1.00 96.75 191 GLN A CA 1
ATOM 1476 C C . GLN A 1 191 ? -15.902 -7.826 9.769 1.00 96.75 191 GLN A C 1
ATOM 1478 O O . GLN A 1 191 ? -17.125 -7.717 9.886 1.00 96.75 191 GLN A O 1
ATOM 1483 N N . LYS A 1 192 ? -15.352 -8.666 8.889 1.00 97.19 192 LYS A N 1
ATOM 1484 C CA . LYS A 1 192 ? -16.112 -9.652 8.120 1.00 97.19 192 LYS A CA 1
ATOM 1485 C C . LYS A 1 192 ? -15.280 -10.911 7.910 1.00 97.19 192 LYS A C 1
ATOM 1487 O O . LYS A 1 192 ? -14.433 -10.959 7.021 1.00 97.19 192 LYS A O 1
ATOM 1492 N N . GLY A 1 193 ? -15.579 -11.955 8.680 1.00 97.19 193 GLY A N 1
ATOM 1493 C CA . GLY A 1 193 ? -14.781 -13.182 8.660 1.00 97.19 193 GLY A CA 1
ATOM 1494 C C . GLY A 1 193 ? -13.348 -12.888 9.105 1.00 97.19 193 GLY A C 1
ATOM 1495 O O . GLY A 1 193 ? -13.135 -12.132 10.044 1.00 97.19 193 GLY A O 1
ATOM 1496 N N . SER A 1 194 ? -12.350 -13.415 8.408 1.00 97.12 194 SER A N 1
ATOM 1497 C CA . SER A 1 194 ? -10.936 -13.175 8.729 1.00 97.12 194 SER A CA 1
ATOM 1498 C C . SER A 1 194 ? -10.379 -11.869 8.139 1.00 97.12 194 SER A C 1
ATOM 1500 O O . SER A 1 194 ? -9.245 -11.794 7.670 1.00 97.12 194 SER A O 1
ATOM 1502 N N . THR A 1 195 ? -11.200 -10.820 8.045 1.00 97.94 195 THR A N 1
ATOM 1503 C CA . THR A 1 195 ? -10.775 -9.533 7.478 1.00 97.94 195 THR A CA 1
ATOM 1504 C C . THR A 1 195 ? -11.320 -8.369 8.284 1.00 97.94 195 THR A C 1
ATOM 1506 O O . THR A 1 195 ? -12.524 -8.290 8.535 1.00 97.94 195 THR A O 1
ATOM 1509 N N . VAL A 1 196 ? -10.430 -7.439 8.626 1.00 98.19 196 VAL A N 1
ATOM 1510 C CA . VAL A 1 196 ? -10.760 -6.132 9.198 1.00 98.19 196 VAL A CA 1
ATOM 1511 C C . VAL A 1 196 ? -10.546 -5.070 8.135 1.00 98.19 196 VAL A C 1
ATOM 1513 O O . VAL A 1 196 ? -9.457 -4.946 7.579 1.00 98.19 196 VAL A O 1
ATOM 1516 N N . THR A 1 197 ? -11.571 -4.274 7.868 1.00 98.12 197 THR A N 1
ATOM 1517 C CA . THR A 1 197 ? -11.527 -3.152 6.937 1.00 98.12 197 THR A CA 1
ATOM 1518 C C . THR A 1 197 ? -11.661 -1.845 7.705 1.00 98.12 197 THR A C 1
ATOM 1520 O O . THR A 1 197 ? -12.678 -1.578 8.339 1.00 98.12 197 THR A O 1
ATOM 1523 N N . ILE A 1 198 ? -10.644 -0.996 7.596 1.00 97.69 198 ILE A N 1
ATOM 1524 C CA . ILE A 1 198 ? -10.598 0.335 8.196 1.00 97.69 198 ILE A CA 1
ATOM 1525 C C . ILE A 1 198 ? -10.756 1.350 7.073 1.00 97.69 198 ILE A C 1
ATOM 1527 O O . ILE A 1 198 ? -9.955 1.385 6.136 1.00 97.69 198 ILE A O 1
ATOM 1531 N N . LYS A 1 199 ? -11.778 2.196 7.157 1.00 96.25 199 LYS A N 1
ATOM 1532 C CA . LYS A 1 199 ? -12.054 3.249 6.176 1.00 96.25 199 LYS A CA 1
ATOM 1533 C C . LYS A 1 199 ? -12.007 4.606 6.846 1.00 96.25 199 LYS A C 1
ATOM 1535 O O . LYS A 1 199 ? -12.594 4.805 7.903 1.00 96.25 199 LYS A O 1
ATOM 1540 N N . SER A 1 200 ? -11.365 5.563 6.190 1.00 92.88 200 SER A N 1
ATOM 1541 C CA . SER A 1 200 ? -11.435 6.968 6.581 1.00 92.88 200 SER A CA 1
ATOM 1542 C C . SER A 1 200 ? -11.605 7.855 5.357 1.00 92.88 200 SER A C 1
ATOM 1544 O O . SER A 1 200 ? -11.179 7.515 4.250 1.00 92.88 200 SER A O 1
ATOM 1546 N N . SER A 1 201 ? -12.257 8.998 5.548 1.00 91.81 201 SER A N 1
ATOM 1547 C CA . SER A 1 201 ? -12.461 10.000 4.509 1.00 91.81 201 SER A CA 1
ATOM 1548 C C . SER A 1 201 ? -12.205 11.379 5.091 1.00 91.81 201 SER A C 1
ATOM 1550 O O . SER A 1 201 ? -12.926 11.822 5.986 1.00 91.81 201 SER A O 1
ATOM 1552 N N . SER A 1 202 ? -11.211 12.069 4.541 1.00 87.75 202 SER A N 1
ATOM 1553 C CA . SER A 1 202 ? -10.739 13.350 5.059 1.00 87.75 202 SER A CA 1
ATOM 1554 C C . SER A 1 202 ? -10.491 14.338 3.928 1.00 87.75 202 SER A C 1
ATOM 1556 O O . SER A 1 202 ? -10.065 13.984 2.828 1.00 87.75 202 SER A O 1
ATOM 1558 N N . THR A 1 203 ? -10.739 15.615 4.191 1.00 88.25 203 THR A N 1
ATOM 1559 C CA . THR A 1 203 ? -10.259 16.696 3.325 1.00 88.25 203 THR A CA 1
ATOM 1560 C C . THR A 1 203 ? -8.758 16.909 3.527 1.00 88.25 203 THR A C 1
ATOM 1562 O O . THR A 1 203 ? -8.190 16.529 4.551 1.00 88.25 203 THR A O 1
ATOM 1565 N N . VAL A 1 204 ? -8.104 17.576 2.573 1.00 84.44 204 VAL A N 1
ATOM 1566 C CA . VAL A 1 204 ? -6.680 17.942 2.700 1.00 84.44 204 VAL A CA 1
ATOM 1567 C C . VAL A 1 204 ? -6.424 18.792 3.949 1.00 84.44 204 VAL A C 1
ATOM 1569 O O . VAL A 1 204 ? -5.383 18.639 4.580 1.00 84.44 204 VAL A O 1
ATOM 1572 N N . GLN A 1 205 ? -7.366 19.664 4.324 1.00 83.19 205 GLN A N 1
ATOM 1573 C CA . GLN A 1 205 ? -7.229 20.492 5.521 1.00 83.19 205 GLN A CA 1
ATOM 1574 C C . GLN A 1 205 ? -7.231 19.638 6.794 1.00 83.19 205 GLN A C 1
ATOM 1576 O O . GLN A 1 205 ? -6.308 19.751 7.587 1.00 83.19 205 GLN A O 1
ATOM 1581 N N . GLN A 1 206 ? -8.174 18.701 6.927 1.00 83.31 206 GLN A N 1
ATOM 1582 C CA . GLN A 1 206 ? -8.223 17.795 8.082 1.00 83.31 206 GLN A CA 1
ATOM 1583 C C . GLN A 1 206 ? -6.961 16.930 8.210 1.00 83.31 206 GLN A C 1
ATOM 1585 O O . GLN A 1 206 ? -6.494 16.689 9.318 1.00 83.31 206 GLN A O 1
ATOM 1590 N N . ILE A 1 207 ? -6.376 16.489 7.088 1.00 82.38 207 ILE A N 1
ATOM 1591 C CA . ILE A 1 207 ? -5.100 15.753 7.103 1.00 82.38 207 ILE A CA 1
ATOM 1592 C C . ILE A 1 207 ? -3.969 16.641 7.643 1.00 82.38 207 ILE A C 1
ATOM 1594 O O . ILE A 1 207 ? -3.168 16.184 8.457 1.00 82.38 207 ILE A O 1
ATOM 1598 N N . LYS A 1 208 ? -3.908 17.914 7.226 1.00 82.12 208 LYS A N 1
ATOM 1599 C CA . LYS A 1 208 ? -2.922 18.876 7.748 1.00 82.12 208 LYS A CA 1
ATOM 1600 C C . LYS A 1 208 ? -3.114 19.125 9.241 1.00 82.12 208 LYS A C 1
ATOM 1602 O O . LYS A 1 208 ? -2.131 19.145 9.974 1.00 82.12 208 LYS A O 1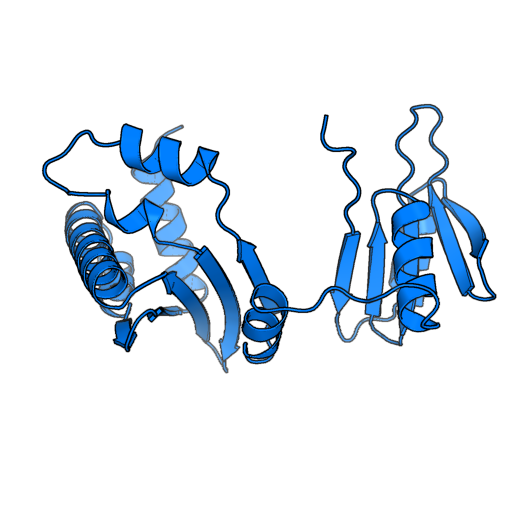
ATOM 1607 N N . ASP A 1 209 ? -4.357 19.276 9.683 1.00 82.31 209 ASP A N 1
ATOM 1608 C CA . ASP A 1 209 ? -4.680 19.521 11.088 1.00 82.31 209 ASP A CA 1
ATOM 1609 C C . ASP A 1 209 ? -4.267 18.319 11.957 1.00 82.31 209 ASP A C 1
ATOM 1611 O O . ASP A 1 209 ? -3.530 18.496 12.925 1.00 82.31 209 ASP A O 1
ATOM 1615 N N . MET A 1 210 ? -4.597 17.087 11.539 1.00 78.44 210 MET A N 1
ATOM 1616 C CA . MET A 1 210 ? -4.135 15.858 12.205 1.00 78.44 210 MET A CA 1
ATOM 1617 C C . MET A 1 210 ? -2.607 15.755 12.261 1.00 78.44 210 MET A C 1
ATOM 1619 O O . MET A 1 210 ? -2.050 15.428 13.307 1.00 78.44 210 MET A O 1
ATOM 1623 N N . SER A 1 211 ? -1.919 16.048 11.152 1.00 81.50 211 SER A N 1
ATOM 1624 C CA . SER A 1 211 ? -0.454 16.022 11.107 1.00 81.50 211 SER A CA 1
ATOM 1625 C C . SER A 1 211 ? 0.158 17.024 12.086 1.00 81.50 211 SER A C 1
ATOM 1627 O O . SER A 1 211 ? 1.143 16.704 12.746 1.00 81.50 211 SER A O 1
ATOM 1629 N N . ASN A 1 212 ? -0.425 18.217 12.208 1.00 80.81 212 ASN A N 1
ATOM 1630 C CA . ASN A 1 212 ? 0.036 19.229 13.153 1.00 80.81 212 ASN A CA 1
ATOM 1631 C C . ASN A 1 212 ? -0.197 18.794 14.606 1.00 80.81 212 ASN A C 1
ATOM 1633 O O . ASN A 1 212 ? 0.692 18.972 15.437 1.00 80.81 212 ASN A O 1
ATOM 1637 N N . SER A 1 213 ? -1.355 18.199 14.915 1.00 77.25 213 SER A N 1
ATOM 1638 C CA . SER A 1 213 ? -1.640 17.662 16.252 1.00 77.25 213 SER A CA 1
ATOM 1639 C C . SER A 1 213 ? -0.678 16.537 16.633 1.00 77.25 213 SER A C 1
ATOM 1641 O O . SER A 1 213 ? -0.169 16.527 17.752 1.00 77.25 213 SER A O 1
ATOM 1643 N N . PHE A 1 214 ? -0.365 15.627 15.704 1.00 74.56 214 PHE A N 1
ATOM 1644 C CA . PHE A 1 214 ? 0.591 14.545 15.947 1.00 74.56 214 PHE A CA 1
ATOM 1645 C C . PHE A 1 214 ? 1.996 15.081 16.259 1.00 74.56 214 PHE A C 1
ATOM 1647 O O . PHE A 1 214 ? 2.591 14.686 17.260 1.00 74.56 214 PHE A O 1
ATOM 1654 N N . SER A 1 215 ? 2.490 16.045 15.474 1.00 77.00 215 SER A N 1
ATOM 1655 C CA . SER A 1 215 ? 3.794 16.684 15.711 1.00 77.00 215 SER A CA 1
ATOM 1656 C C . SER A 1 215 ? 3.888 17.397 17.065 1.00 77.00 215 SER A C 1
ATOM 1658 O O . SER A 1 215 ? 4.969 17.488 17.635 1.00 77.00 215 SER A O 1
ATOM 1660 N N . GLN A 1 216 ? 2.774 17.907 17.599 1.00 72.06 216 GLN A N 1
ATOM 1661 C CA . GLN A 1 216 ? 2.745 18.527 18.930 1.00 72.06 216 GLN A CA 1
ATOM 1662 C C . GLN A 1 216 ? 2.767 17.499 20.070 1.00 72.06 216 GLN A C 1
ATOM 1664 O O . GLN A 1 216 ? 3.268 17.802 21.151 1.00 72.06 216 GLN A O 1
ATOM 1669 N N . MET A 1 217 ? 2.227 16.297 19.844 1.00 68.12 217 MET A N 1
ATOM 1670 C CA . MET A 1 217 ? 2.209 15.210 20.830 1.00 68.12 217 MET A CA 1
ATOM 1671 C C . MET A 1 217 ? 3.534 14.442 20.893 1.00 68.12 217 MET A C 1
ATOM 1673 O O . MET A 1 217 ? 3.889 13.934 21.953 1.00 68.12 217 MET A O 1
ATOM 1677 N N . MET A 1 218 ? 4.258 14.366 19.775 1.00 64.81 218 MET A N 1
ATOM 1678 C CA . MET A 1 218 ? 5.545 13.679 19.641 1.00 64.81 218 MET A CA 1
ATOM 1679 C C . MET A 1 218 ? 6.641 14.705 19.309 1.00 64.81 218 MET A C 1
ATOM 1681 O O . MET A 1 218 ? 7.066 14.779 18.153 1.00 64.81 218 MET A O 1
ATOM 1685 N N . PRO A 1 219 ? 7.080 15.538 20.276 1.00 53.00 219 PRO A N 1
ATOM 1686 C CA . PRO A 1 219 ? 8.205 16.429 20.046 1.00 53.00 219 PRO A CA 1
ATOM 1687 C C . PRO A 1 219 ? 9.464 15.574 19.874 1.00 53.00 219 PRO A C 1
ATOM 1689 O O . PRO A 1 219 ? 9.975 15.014 20.844 1.00 53.00 219 PRO A O 1
ATOM 1692 N N . TYR A 1 220 ? 9.919 15.435 18.630 1.00 47.22 220 TYR A N 1
ATOM 1693 C CA . TYR A 1 220 ? 11.283 14.999 18.334 1.00 47.22 220 TYR A CA 1
ATOM 1694 C C . TYR A 1 220 ? 12.282 16.087 18.734 1.00 47.22 220 TYR A C 1
ATOM 1696 O O . TYR A 1 220 ? 11.982 17.282 18.493 1.00 47.22 220 TYR A O 1
#